Protein AF-0000000084729759 (afdb_homodimer)

Radius of gyration: 40.5 Å; Cα contacts (8 Å, |Δi|>4): 197; chains: 2; bounding box: 98×79×161 Å

Nearest PDB structures (foldseek):
  1sza-assembly3_C  TM=8.924E-01  e=1.330E-07  Saccharomyces cerevisiae
  2bf0-assembly1_X  TM=8.679E-01  e=7.761E-07  Saccharomyces cerevisiae
  2z6g-assembly1_A  TM=6.285E-01  e=4.919E+00  Danio rerio
  3woz-assembly1_A  TM=4.489E-01  e=3.972E+00  Mus musculus
  8re6-assembly1_A  TM=3.741E-01  e=8.396E+00  Homo sapiens

Organism: Pneumocystis jirovecii (NCBI:txid42068)

Solvent-accessible surface area (backbone atoms only — not comparable to full-atom values): 19614 Å² total; per-residue (Å²): 109,71,66,59,52,50,50,50,40,48,52,49,52,47,49,53,52,52,49,48,32,70,68,38,55,60,88,47,26,57,62,43,48,47,51,56,51,51,46,32,66,72,54,26,77,68,50,33,59,61,45,52,75,49,39,48,59,53,51,51,62,51,47,74,63,42,56,70,74,56,37,52,53,49,52,51,51,54,55,53,33,68,30,37,50,83,97,51,92,56,82,56,37,60,45,57,66,68,54,55,48,51,39,50,52,53,50,51,51,50,52,50,53,52,52,52,52,56,50,49,64,69,63,48,71,74,74,72,76,66,77,77,76,74,75,77,81,72,80,75,74,81,87,84,87,69,92,84,88,79,92,83,88,77,90,74,88,80,87,80,90,136,109,69,65,58,52,49,52,50,42,48,53,49,52,48,50,52,52,52,50,48,31,70,68,39,56,60,88,49,25,56,61,43,48,48,51,57,50,51,45,33,66,73,55,25,78,68,50,32,59,61,45,53,76,48,39,51,60,54,51,50,62,49,46,74,62,44,55,72,76,57,38,53,54,50,52,53,52,54,54,54,34,67,30,38,50,83,95,50,91,55,82,56,37,59,44,57,66,68,54,56,47,52,37,50,51,52,50,53,52,52,53,50,52,52,52,52,51,56,51,48,66,70,64,50,71,74,74,70,75,64,73,75,74,70,75,73,78,70,79,69,75,77,91,79,82,82,77,86,77,90,78,77,86,74,88,83,67,83,88,81,82,134

Sequence (324 aa):
MIAQETLYAAQYIVKAIEEHINRAPPPHKLHALYLLDSICKNVGSPYTIYFGHNLSKIFINTYTLMEPHLRMKMEELLQTWKQPVPGTNSLTPVFSQEITRKIDGLLNKIRQLRQHHDQRKLLAPKSIILPSLLPQNVTDHSSGVISFGNISNNASYMGNHHMIAQETLYAAQYIVKAIEEHINRAPPPHKLHALYLLDSICKNVGSPYTIYFGHNLSKIFINTYTLMEPHLRMKMEELLQTWKQPVPGTNSLTPVFSQEITRKIDGLLNKIRQLRQHHDQRKLLAPKSIILPSLLPQNVTDHSSGVISFGNISNNASYMGNHH

Secondary structure (DSSP, 8-state):
-HHHHHHHHHHHHHHHHHHHHHHS-HHHHHHHHHHHHHHHHHT-TTHHHHHHHHHHHHHHHHHTTS-HHHHHHHHHHHHHHTSBPTTSS--SBSS-HHHHHHHHHHHHHHHHHHHHHHHHHHHS--------------------------------------/-HHHHHHHHHHHHHHHHHHHHHHS-HHHHHHHHHHHHHHHHHT-TTHHHHHHHHHHHHHHHHHTTS-HHHHHHHHHHHHHHTSBPTTSS--SBSS-HHHHHHHHHHHHHHHHHHHHHHHHHHHS----------------------------------S---

Structure (mmCIF, N/CA/C/O backbone):
data_AF-0000000084729759-model_v1
#
loop_
_entity.id
_entity.type
_entity.pdbx_description
1 polymer 'CID domain-containing protein'
#
loop_
_atom_site.group_PDB
_atom_site.id
_atom_site.type_symbol
_atom_site.label_atom_id
_atom_site.label_alt_id
_atom_site.label_comp_id
_atom_site.label_asym_id
_atom_site.label_entity_id
_atom_site.label_seq_id
_atom_site.pdbx_PDB_ins_code
_atom_site.Cartn_x
_atom_site.Cartn_y
_atom_s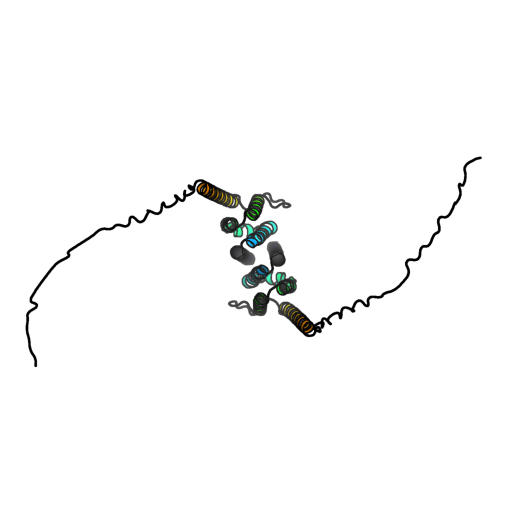ite.Cartn_z
_atom_site.occupancy
_atom_site.B_iso_or_equiv
_atom_site.auth_seq_id
_atom_site.auth_comp_id
_atom_site.auth_asym_id
_atom_site.auth_atom_id
_atom_site.pdbx_PDB_model_num
ATOM 1 N N . MET A 1 1 ? 28.031 -1.872 2.326 1 67.81 1 MET A N 1
ATOM 2 C CA . MET A 1 1 ? 27.25 -0.952 3.148 1 67.81 1 MET A CA 1
ATOM 3 C C . MET A 1 1 ? 25.969 -0.516 2.424 1 67.81 1 MET A C 1
ATOM 5 O O . MET A 1 1 ? 24.875 -0.766 2.9 1 67.81 1 MET A O 1
ATOM 9 N N . ILE A 1 2 ? 26.094 -0.055 1.144 1 73.38 2 ILE A N 1
ATOM 10 C CA . ILE A 1 2 ? 24.953 0.405 0.35 1 73.38 2 ILE A CA 1
ATOM 11 C C . ILE A 1 2 ? 24.047 -0.774 0.023 1 73.38 2 ILE A C 1
ATOM 13 O O . ILE A 1 2 ? 22.812 -0.681 0.169 1 73.38 2 ILE A O 1
ATOM 17 N N . ALA A 1 3 ? 24.703 -1.904 -0.251 1 77.81 3 ALA A N 1
ATOM 18 C CA . ALA A 1 3 ? 23.922 -3.084 -0.61 1 77.81 3 ALA A CA 1
ATOM 19 C C . ALA A 1 3 ? 23.094 -3.574 0.575 1 77.81 3 ALA A C 1
ATOM 21 O O . ALA A 1 3 ? 21.938 -3.959 0.413 1 77.81 3 ALA A O 1
ATOM 22 N N . GLN A 1 4 ? 23.688 -3.602 1.764 1 85.31 4 GLN A N 1
ATOM 23 C CA . GLN A 1 4 ? 22.984 -4.055 2.961 1 85.31 4 GLN A CA 1
ATOM 24 C C . GLN A 1 4 ? 21.812 -3.129 3.295 1 85.31 4 GLN A C 1
ATOM 26 O O . GLN A 1 4 ? 20.75 -3.59 3.705 1 85.31 4 GLN A O 1
ATOM 31 N N . GLU A 1 5 ? 21.969 -1.869 3.158 1 86.62 5 GLU A N 1
ATOM 32 C CA . GLU A 1 5 ? 20.906 -0.896 3.418 1 86.62 5 GLU A CA 1
ATOM 33 C C . GLU A 1 5 ? 19.75 -1.06 2.436 1 86.62 5 GLU A C 1
ATOM 35 O O . GLU A 1 5 ? 18.594 -0.895 2.805 1 86.62 5 GLU A O 1
ATOM 40 N N . THR A 1 6 ? 20.141 -1.375 1.29 1 89.25 6 THR A N 1
ATOM 41 C CA . THR A 1 6 ? 19.125 -1.577 0.255 1 89.25 6 THR A CA 1
ATOM 42 C C . THR A 1 6 ? 18.281 -2.816 0.553 1 89.25 6 THR A C 1
ATOM 44 O O . THR A 1 6 ? 17.062 -2.803 0.378 1 89.25 6 THR A O 1
ATOM 47 N N . LEU A 1 7 ? 18.969 -3.863 0.979 1 93.62 7 LEU A N 1
ATOM 48 C CA . LEU A 1 7 ? 18.25 -5.086 1.324 1 93.62 7 LEU A CA 1
ATOM 49 C C . LEU A 1 7 ? 17.344 -4.859 2.529 1 93.62 7 LEU A C 1
ATOM 51 O O . LEU A 1 7 ? 16.219 -5.383 2.58 1 93.62 7 LEU A O 1
ATOM 55 N N . TYR A 1 8 ? 17.844 -4.09 3.441 1 94.81 8 TYR A N 1
ATOM 56 C CA . TYR A 1 8 ? 17.016 -3.746 4.598 1 94.81 8 TYR A CA 1
ATOM 57 C C . TYR A 1 8 ? 15.766 -2.988 4.168 1 94.81 8 TYR A C 1
ATOM 59 O O . TYR A 1 8 ? 14.664 -3.303 4.617 1 94.81 8 TYR A O 1
ATOM 67 N N . ALA A 1 9 ? 15.961 -2.021 3.361 1 96.38 9 ALA A N 1
ATOM 68 C CA . ALA A 1 9 ? 14.836 -1.246 2.859 1 96.38 9 ALA A CA 1
ATOM 69 C C . ALA A 1 9 ? 13.82 -2.146 2.156 1 96.38 9 ALA A C 1
ATOM 71 O O . ALA A 1 9 ? 12.617 -2.035 2.393 1 96.38 9 ALA A O 1
ATOM 72 N N . ALA A 1 10 ? 14.359 -3.029 1.361 1 97.69 10 ALA A N 1
ATOM 73 C CA . ALA A 1 10 ? 13.484 -3.93 0.615 1 97.69 10 ALA A CA 1
ATOM 74 C C . ALA A 1 10 ? 12.695 -4.832 1.559 1 97.69 10 ALA A C 1
ATOM 76 O O . ALA A 1 10 ? 11.484 -5.012 1.388 1 97.69 10 ALA A O 1
ATOM 77 N N . GLN A 1 11 ? 13.359 -5.355 2.516 1 98.06 11 GLN A N 1
ATOM 78 C CA . GLN A 1 11 ? 12.703 -6.227 3.484 1 98.06 11 GLN A CA 1
ATOM 79 C C . GLN A 1 11 ? 11.625 -5.477 4.262 1 98.06 11 GLN A C 1
ATOM 81 O O . GLN A 1 11 ? 10.539 -6.008 4.492 1 98.06 11 GLN A O 1
ATOM 86 N N . TYR A 1 12 ? 11.891 -4.332 4.668 1 98.5 12 TYR A N 1
ATOM 87 C CA . TYR A 1 12 ? 10.906 -3.551 5.406 1 98.5 12 TYR A CA 1
ATOM 88 C C . TYR A 1 12 ? 9.695 -3.244 4.539 1 9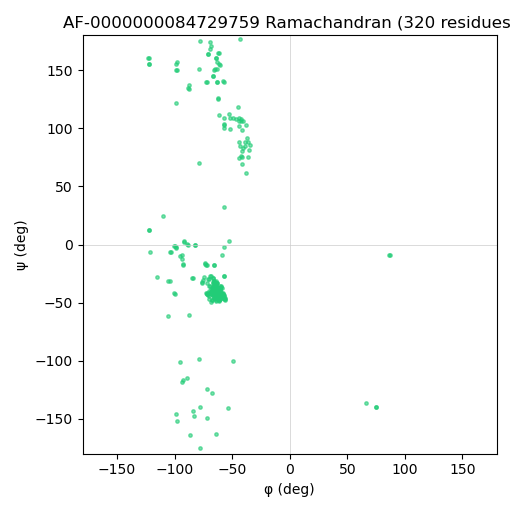8.5 12 TYR A C 1
ATOM 90 O O . TYR A 1 12 ? 8.555 -3.367 4.992 1 98.5 12 TYR A O 1
ATOM 98 N N . ILE A 1 13 ? 9.938 -2.785 3.357 1 98.62 13 ILE A N 1
ATOM 99 C CA . ILE A 1 13 ? 8.852 -2.406 2.455 1 98.62 13 ILE A CA 1
ATOM 100 C C . ILE A 1 13 ? 7.941 -3.607 2.209 1 98.62 13 ILE A C 1
ATOM 102 O O . ILE A 1 13 ? 6.715 -3.48 2.236 1 98.62 13 ILE A O 1
ATOM 106 N N . VAL A 1 14 ? 8.547 -4.738 2.035 1 98.81 14 VAL A N 1
ATOM 107 C CA . VAL A 1 14 ? 7.789 -5.969 1.836 1 98.81 14 VAL A CA 1
ATOM 108 C C . VAL A 1 14 ? 6.91 -6.234 3.055 1 98.81 14 VAL A C 1
ATOM 110 O O . VAL A 1 14 ? 5.707 -6.473 2.92 1 98.81 14 VAL A O 1
ATOM 113 N N . LYS A 1 15 ? 7.5 -6.109 4.148 1 98.75 15 LYS A N 1
ATOM 114 C CA . LYS A 1 15 ? 6.758 -6.355 5.383 1 98.75 15 LYS A CA 1
ATOM 115 C C . LYS A 1 15 ? 5.629 -5.344 5.551 1 98.75 15 LYS A C 1
ATOM 117 O O . LYS A 1 15 ? 4.52 -5.707 5.961 1 98.75 15 LYS A O 1
ATOM 122 N N . ALA A 1 16 ? 5.879 -4.121 5.293 1 98.69 16 ALA A N 1
ATOM 123 C CA . ALA A 1 16 ? 4.879 -3.066 5.418 1 98.69 16 ALA A CA 1
ATOM 124 C C . ALA A 1 16 ? 3.703 -3.312 4.477 1 98.69 16 ALA A C 1
ATOM 126 O O . ALA A 1 16 ? 2.543 -3.145 4.863 1 98.69 16 ALA A O 1
ATOM 127 N N . ILE A 1 17 ? 3.957 -3.717 3.275 1 98.75 17 ILE A N 1
ATOM 128 C CA . ILE A 1 17 ? 2.912 -3.975 2.291 1 98.75 17 ILE A CA 1
ATOM 129 C C . ILE A 1 17 ? 2.121 -5.219 2.691 1 98.75 17 ILE A C 1
ATOM 131 O O . ILE A 1 17 ? 0.895 -5.246 2.576 1 98.75 17 ILE A O 1
ATOM 135 N N . GLU A 1 18 ? 2.854 -6.242 3.162 1 98.69 18 GLU A N 1
ATOM 136 C CA . GLU A 1 18 ? 2.168 -7.449 3.623 1 98.69 18 GLU A CA 1
ATOM 137 C C . GLU A 1 18 ? 1.227 -7.137 4.785 1 98.69 18 GLU A C 1
ATOM 139 O O . GLU A 1 18 ? 0.091 -7.617 4.816 1 98.69 18 GLU A O 1
ATOM 144 N N . GLU A 1 19 ? 1.685 -6.352 5.684 1 98.06 19 GLU A N 1
ATOM 145 C CA . GLU A 1 19 ? 0.839 -5.945 6.805 1 98.06 19 GLU A CA 1
ATOM 146 C C . GLU A 1 19 ? -0.36 -5.133 6.32 1 98.06 19 GLU A C 1
ATOM 148 O O . GLU A 1 19 ? -1.477 -5.316 6.812 1 98.06 19 GLU A O 1
ATOM 153 N N . HIS A 1 20 ? -0.115 -4.297 5.402 1 97.94 20 HIS A N 1
ATOM 154 C CA . HIS A 1 20 ? -1.169 -3.486 4.801 1 97.94 20 HIS A CA 1
ATOM 155 C C . HIS A 1 20 ? -2.246 -4.363 4.172 1 97.94 20 HIS A C 1
ATOM 157 O O . HIS A 1 20 ? -3.441 -4.117 4.359 1 97.94 20 HIS A O 1
ATOM 163 N N . ILE A 1 21 ? -1.849 -5.371 3.459 1 98 21 ILE A N 1
ATOM 164 C CA . ILE A 1 21 ? -2.791 -6.297 2.838 1 98 21 ILE A CA 1
ATOM 165 C C . ILE A 1 21 ? -3.605 -7.004 3.918 1 98 21 ILE A C 1
ATOM 167 O O . ILE A 1 21 ? -4.832 -7.098 3.818 1 98 21 ILE A O 1
ATOM 171 N N . ASN A 1 22 ? -2.936 -7.418 4.945 1 96.75 22 ASN A N 1
ATOM 172 C CA . ASN A 1 22 ? -3.58 -8.18 6.012 1 96.75 22 ASN A CA 1
ATOM 173 C C . ASN A 1 22 ? -4.598 -7.328 6.77 1 96.75 22 ASN A C 1
ATOM 175 O O . ASN A 1 22 ? -5.633 -7.836 7.207 1 96.75 22 ASN A O 1
ATOM 179 N N . ARG A 1 23 ? -4.371 -6.062 6.805 1 94.94 23 ARG A N 1
ATOM 180 C CA . ARG A 1 23 ? -5.223 -5.188 7.609 1 94.94 23 ARG A CA 1
ATOM 181 C C . ARG A 1 23 ? -6.363 -4.617 6.77 1 94.94 23 ARG A C 1
ATOM 183 O O . ARG A 1 23 ? -7.34 -4.098 7.316 1 94.94 23 ARG A O 1
ATOM 190 N N . ALA A 1 24 ? -6.234 -4.68 5.5 1 94.56 24 ALA A N 1
ATOM 191 C CA . ALA A 1 24 ? -7.254 -4.121 4.617 1 94.56 24 ALA A CA 1
ATOM 192 C C . ALA A 1 24 ? -8.562 -4.906 4.723 1 94.56 24 ALA A C 1
ATOM 194 O O . ALA A 1 24 ? -8.547 -6.129 4.887 1 94.56 24 ALA A O 1
ATOM 195 N N . PRO A 1 25 ? -9.656 -4.215 4.609 1 91.75 25 PRO A N 1
ATOM 196 C CA . PRO A 1 25 ? -10.914 -4.953 4.504 1 91.75 25 PRO A CA 1
ATOM 197 C C . PRO A 1 25 ? -11 -5.812 3.246 1 91.75 25 PRO A C 1
ATOM 199 O O . PRO A 1 25 ? -10.344 -5.508 2.244 1 91.75 25 PRO A O 1
ATOM 202 N N . PRO A 1 26 ? -11.836 -6.77 3.213 1 89.88 26 PRO A N 1
ATOM 203 C CA . PRO A 1 26 ? -11.844 -7.828 2.201 1 89.88 26 PRO A CA 1
ATOM 204 C C . PRO A 1 26 ? -11.969 -7.281 0.779 1 89.88 26 PRO A C 1
ATOM 206 O O . PRO A 1 26 ? -11.156 -7.621 -0.089 1 89.88 26 PRO A O 1
ATOM 209 N N . PRO A 1 27 ? -12.891 -6.371 0.555 1 87.62 27 PRO A N 1
ATOM 210 C CA . PRO A 1 27 ? -12.992 -5.914 -0.833 1 87.62 27 PRO A CA 1
ATOM 211 C C . PRO A 1 27 ? -11.75 -5.152 -1.298 1 87.62 27 PRO A C 1
ATOM 213 O O . PRO A 1 27 ? -11.492 -5.07 -2.5 1 87.62 27 PRO A O 1
ATOM 216 N N . HIS A 1 28 ? -10.984 -4.715 -0.321 1 92.38 28 HIS A N 1
ATOM 217 C CA . HIS A 1 28 ? -9.859 -3.861 -0.679 1 92.38 28 HIS A CA 1
ATOM 218 C C . HIS A 1 28 ? -8.547 -4.637 -0.627 1 92.38 28 HIS A C 1
ATOM 220 O O . HIS A 1 28 ? -7.504 -4.129 -1.05 1 92.38 28 HIS A O 1
ATOM 226 N N . LYS A 1 29 ? -8.641 -5.859 -0.151 1 95.94 29 LYS A N 1
ATOM 227 C CA . LYS A 1 29 ? -7.449 -6.707 -0.129 1 95.94 29 LYS A CA 1
ATOM 228 C C . LYS A 1 29 ? -6.945 -6.984 -1.542 1 95.94 29 LYS A C 1
ATOM 230 O O . LYS A 1 29 ? -5.738 -7.09 -1.768 1 95.94 29 LYS A O 1
ATOM 235 N N . LEU A 1 30 ? -7.875 -7.055 -2.428 1 96.38 30 LEU A N 1
ATOM 236 C CA . LEU A 1 30 ? -7.473 -7.312 -3.807 1 96.38 30 LEU A CA 1
ATOM 237 C C . LEU A 1 30 ? -6.637 -6.16 -4.355 1 96.38 30 LEU A C 1
ATOM 239 O O . LEU A 1 30 ? -5.609 -6.383 -4.992 1 96.38 30 LEU A O 1
ATOM 243 N N . HIS A 1 31 ? -7.051 -4.961 -4.125 1 94.94 31 HIS A N 1
ATOM 244 C CA . HIS A 1 31 ? -6.309 -3.789 -4.578 1 94.94 31 HIS A CA 1
ATOM 245 C C . HIS A 1 31 ? -4.918 -3.742 -3.957 1 94.94 31 HIS A C 1
ATOM 247 O O . HIS A 1 31 ? -3.949 -3.365 -4.621 1 94.94 31 HIS A O 1
ATOM 253 N N . ALA A 1 32 ? -4.836 -4.145 -2.715 1 97.75 32 ALA A N 1
ATOM 254 C CA . ALA A 1 32 ? -3.541 -4.203 -2.043 1 97.75 32 ALA A CA 1
ATOM 255 C C . ALA A 1 32 ? -2.672 -5.316 -2.623 1 97.75 32 ALA A C 1
ATOM 257 O O . ALA A 1 32 ? -1.453 -5.164 -2.738 1 97.75 32 ALA A O 1
ATOM 258 N N . LEU A 1 33 ? -3.305 -6.43 -3.014 1 98.19 33 LEU A N 1
ATOM 259 C CA . LEU A 1 33 ? -2.596 -7.516 -3.678 1 98.19 33 LEU A CA 1
ATOM 260 C C . LEU A 1 33 ? -2.047 -7.062 -5.027 1 98.19 33 LEU A C 1
ATOM 262 O O . LEU A 1 33 ? -0.969 -7.496 -5.441 1 98.19 33 LEU A O 1
ATOM 266 N N . TYR A 1 34 ? -2.809 -6.223 -5.668 1 98 34 TYR A N 1
ATOM 267 C CA . TYR A 1 34 ? -2.35 -5.688 -6.941 1 98 34 TYR A CA 1
ATOM 268 C C . TYR A 1 34 ? -1.113 -4.816 -6.754 1 98 34 TYR A C 1
ATOM 270 O O . TYR A 1 34 ? -0.25 -4.754 -7.633 1 98 34 TYR A O 1
ATOM 278 N N . LEU A 1 35 ? -0.995 -4.148 -5.633 1 98.56 35 LEU A N 1
ATOM 279 C CA . LEU A 1 35 ? 0.209 -3.389 -5.309 1 98.56 35 LEU A CA 1
ATOM 280 C C . LEU A 1 35 ? 1.424 -4.309 -5.223 1 98.56 35 LEU A C 1
ATOM 282 O O . LEU A 1 35 ? 2.465 -4.027 -5.82 1 98.56 35 LEU A O 1
ATOM 286 N N . LEU A 1 36 ? 1.284 -5.395 -4.52 1 98.81 36 LEU A N 1
ATOM 287 C CA . LEU A 1 36 ? 2.318 -6.422 -4.457 1 98.81 36 LEU A CA 1
ATOM 288 C C . LEU A 1 36 ? 2.672 -6.922 -5.852 1 98.81 36 LEU A C 1
ATOM 290 O O . LEU A 1 36 ? 3.85 -7.004 -6.211 1 98.81 36 LEU A O 1
ATOM 294 N N . ASP A 1 37 ? 1.676 -7.223 -6.652 1 98.75 37 ASP A N 1
ATOM 295 C CA . ASP A 1 37 ? 1.827 -7.703 -8.023 1 98.75 37 ASP A CA 1
ATOM 296 C C . ASP A 1 37 ? 2.633 -6.715 -8.867 1 98.75 37 ASP A C 1
ATOM 298 O O . ASP A 1 37 ? 3.582 -7.105 -9.547 1 98.75 37 ASP A O 1
ATOM 302 N N . SER A 1 38 ? 2.293 -5.465 -8.742 1 98.31 38 SER A N 1
ATOM 303 C CA . SER A 1 38 ? 2.934 -4.426 -9.539 1 98.31 38 SER A CA 1
ATOM 304 C C . SER A 1 38 ? 4.418 -4.312 -9.211 1 98.31 38 SER A C 1
ATOM 306 O O . SER A 1 38 ? 5.254 -4.234 -10.117 1 98.31 38 SER A O 1
ATOM 308 N N . ILE A 1 39 ? 4.742 -4.363 -8 1 98.56 39 ILE A N 1
ATOM 309 C CA . ILE A 1 39 ? 6.129 -4.227 -7.566 1 98.56 39 ILE A CA 1
ATOM 310 C C . ILE A 1 39 ? 6.941 -5.43 -8.039 1 98.56 39 ILE A C 1
ATOM 312 O O . ILE A 1 39 ? 8.047 -5.273 -8.562 1 98.56 39 ILE A O 1
ATOM 316 N N . CYS A 1 40 ? 6.422 -6.59 -7.941 1 98.5 40 CYS A N 1
ATOM 317 C CA . CYS A 1 40 ? 7.129 -7.801 -8.336 1 98.5 40 CYS A CA 1
ATOM 318 C C . CYS A 1 40 ? 7.359 -7.836 -9.844 1 98.5 40 CYS A C 1
ATOM 320 O O . CYS A 1 40 ? 8.414 -8.289 -10.297 1 98.5 40 CYS A O 1
ATOM 322 N N . LYS A 1 41 ? 6.5 -7.293 -10.594 1 97.81 41 LYS A N 1
ATOM 323 C CA . LYS A 1 41 ? 6.594 -7.359 -12.047 1 97.81 41 LYS A CA 1
ATOM 324 C C . LYS A 1 41 ? 7.496 -6.254 -12.594 1 97.81 41 LYS A C 1
ATOM 326 O O . LYS A 1 41 ? 8.164 -6.434 -13.617 1 97.81 41 LYS A O 1
ATOM 331 N N . ASN A 1 42 ? 7.543 -5.172 -11.867 1 96.56 42 ASN A N 1
ATOM 332 C CA . ASN A 1 42 ? 8.227 -4.02 -12.438 1 96.56 42 ASN A CA 1
ATOM 333 C C . ASN A 1 42 ? 9.594 -3.805 -11.789 1 96.56 42 ASN A C 1
ATOM 335 O O . ASN A 1 42 ? 10.523 -3.314 -12.438 1 96.56 42 ASN A O 1
ATOM 339 N N . VAL A 1 43 ? 9.711 -4.164 -10.531 1 95.94 43 VAL A N 1
ATOM 340 C CA . VAL A 1 43 ? 10.992 -4.051 -9.844 1 95.94 43 VAL A CA 1
ATOM 341 C C . VAL A 1 43 ? 11.672 -5.418 -9.781 1 95.94 43 VAL A C 1
ATOM 343 O O . VAL A 1 43 ? 12.859 -5.539 -10.086 1 95.94 43 VAL A O 1
ATOM 346 N N . GLY A 1 44 ? 10.938 -6.438 -9.508 1 95.19 44 GLY A N 1
ATOM 347 C CA . GLY A 1 44 ? 11.469 -7.793 -9.469 1 95.19 44 GLY A CA 1
ATOM 348 C C . GLY A 1 44 ? 12.297 -8.07 -8.234 1 95.19 44 GLY A C 1
ATOM 349 O O . GLY A 1 44 ? 11.953 -7.637 -7.133 1 95.19 44 GLY A O 1
ATOM 350 N N . SER A 1 45 ? 13.422 -8.812 -8.445 1 94.19 45 SER A N 1
ATOM 351 C CA . SER A 1 45 ? 14.305 -9.117 -7.328 1 94.19 45 SER A CA 1
ATOM 352 C C . SER A 1 45 ? 14.906 -7.848 -6.734 1 94.19 45 SER A C 1
ATOM 354 O O . SER A 1 45 ? 15.266 -6.926 -7.469 1 94.19 45 SER A O 1
ATOM 356 N N . PRO A 1 46 ? 15.023 -7.762 -5.328 1 96.25 46 PRO A N 1
ATOM 357 C CA . PRO A 1 46 ? 14.812 -8.844 -4.359 1 96.25 46 PRO A CA 1
ATOM 358 C C . PRO A 1 46 ? 13.383 -8.898 -3.844 1 96.25 46 PRO A C 1
ATOM 360 O O . PRO A 1 46 ? 13.062 -9.734 -2.992 1 96.25 46 PRO A O 1
ATOM 363 N N . TYR A 1 47 ? 12.469 -8.086 -4.297 1 98.06 47 TYR A N 1
ATOM 364 C CA . TYR A 1 47 ? 11.102 -8.008 -3.791 1 98.06 47 TYR A CA 1
ATOM 365 C C . TYR A 1 47 ? 10.352 -9.312 -4.051 1 98.06 47 TYR A C 1
ATOM 367 O O . TYR A 1 47 ? 9.617 -9.797 -3.186 1 98.06 47 TYR A O 1
ATOM 375 N N . THR A 1 48 ? 10.562 -9.898 -5.211 1 98.06 48 THR A N 1
ATOM 376 C CA . THR A 1 48 ? 9.891 -11.156 -5.531 1 98.06 48 THR A CA 1
ATOM 377 C C . THR A 1 48 ? 10.32 -12.25 -4.559 1 98.06 48 THR A C 1
ATOM 379 O O . THR A 1 48 ? 9.5 -13.078 -4.152 1 98.06 48 THR A O 1
ATOM 382 N N . ILE A 1 49 ? 11.562 -12.203 -4.207 1 97.75 49 ILE A N 1
ATOM 383 C CA . ILE A 1 49 ? 12.094 -13.203 -3.283 1 97.75 49 ILE A CA 1
ATOM 384 C C . ILE A 1 49 ? 11.469 -13.008 -1.903 1 97.75 49 ILE A C 1
ATOM 386 O O . ILE A 1 49 ? 10.945 -13.961 -1.313 1 97.75 49 ILE A O 1
ATOM 390 N N . TYR A 1 50 ? 11.438 -11.812 -1.427 1 98.5 50 TYR A N 1
ATOM 391 C CA . TYR A 1 50 ? 10.945 -11.547 -0.08 1 98.5 50 TYR A CA 1
ATOM 392 C C . TYR A 1 50 ? 9.438 -11.75 -0.003 1 98.5 50 TYR A C 1
ATOM 394 O O . TYR A 1 50 ? 8.93 -12.336 0.957 1 98.5 50 TYR A O 1
ATOM 402 N N . PHE A 1 51 ? 8.664 -11.258 -0.971 1 98.75 51 PHE A N 1
ATOM 403 C CA . PHE A 1 51 ? 7.23 -11.523 -1.008 1 98.75 51 PHE A CA 1
ATOM 404 C C . PHE A 1 51 ? 6.957 -13.016 -1.107 1 98.75 51 PHE A C 1
ATOM 406 O O . PHE A 1 51 ? 5.953 -13.508 -0.582 1 98.75 51 PHE A O 1
ATOM 413 N N . GLY A 1 52 ? 7.824 -13.711 -1.837 1 98.75 52 GLY A N 1
ATOM 414 C CA . GLY A 1 52 ? 7.652 -15.141 -2.039 1 98.75 52 GLY A CA 1
ATOM 415 C C . GLY A 1 52 ? 7.586 -15.922 -0.741 1 98.75 52 GLY A C 1
ATOM 416 O O . GLY A 1 52 ? 6.922 -16.953 -0.667 1 98.75 52 GLY A O 1
ATOM 417 N N . HIS A 1 53 ? 8.203 -15.406 0.262 1 98.25 53 HIS A N 1
ATOM 418 C CA . HIS A 1 53 ? 8.289 -16.094 1.542 1 98.25 53 HIS A CA 1
ATOM 419 C C . HIS A 1 53 ? 6.91 -16.25 2.176 1 98.25 53 HIS A C 1
ATOM 421 O O . HIS A 1 53 ? 6.633 -17.266 2.828 1 98.25 53 HIS A O 1
ATOM 427 N N . ASN A 1 54 ? 6.109 -15.25 1.929 1 98.62 54 ASN A N 1
ATOM 428 C CA . ASN A 1 54 ? 4.809 -15.281 2.586 1 98.62 54 ASN A CA 1
ATOM 429 C C . ASN A 1 54 ? 3.668 -15.227 1.573 1 98.62 54 ASN A C 1
ATOM 431 O O . ASN A 1 54 ? 2.506 -15.055 1.948 1 98.62 54 ASN A O 1
ATOM 435 N N . LEU A 1 55 ? 3.963 -15.406 0.347 1 98.81 55 LEU A N 1
ATOM 436 C CA . LEU A 1 55 ? 2.982 -15.188 -0.711 1 98.81 55 LEU A CA 1
ATOM 437 C C . LEU A 1 55 ? 1.825 -16.172 -0.588 1 98.81 55 LEU A C 1
ATOM 439 O O . LEU A 1 55 ? 0.66 -15.789 -0.717 1 98.81 55 LEU A O 1
ATOM 443 N N . SER A 1 56 ? 2.199 -17.422 -0.357 1 98.75 56 SER A N 1
ATOM 444 C CA . SER A 1 56 ? 1.167 -18.438 -0.275 1 98.75 56 SER A CA 1
ATOM 445 C C . SER A 1 56 ? 0.177 -18.141 0.846 1 98.75 56 SER A C 1
ATOM 447 O O . SER A 1 56 ? -1.037 -18.203 0.644 1 98.75 56 SER A O 1
ATOM 449 N N . LYS A 1 57 ? 0.689 -17.75 1.973 1 98.44 57 LYS A N 1
ATOM 450 C CA . LYS A 1 57 ? -0.153 -17.438 3.125 1 98.44 57 LYS A CA 1
ATOM 451 C C . LYS A 1 57 ? -1.023 -16.219 2.857 1 98.44 57 LYS A C 1
ATOM 453 O O . LYS A 1 57 ? -2.23 -16.234 3.107 1 98.44 57 LYS A O 1
ATOM 458 N N . ILE A 1 58 ? -0.469 -15.18 2.316 1 98.69 58 ILE A N 1
ATOM 459 C CA . ILE A 1 58 ? -1.175 -13.938 2.031 1 98.69 58 ILE A CA 1
ATOM 460 C C . ILE A 1 58 ? -2.283 -14.195 1.013 1 98.69 58 ILE A C 1
ATOM 462 O O . ILE A 1 58 ? -3.41 -13.719 1.179 1 98.69 58 ILE A O 1
ATOM 466 N N . PHE A 1 59 ? -1.963 -14.961 -0.014 1 98.75 59 PHE A N 1
ATOM 467 C CA . PHE A 1 59 ? -2.906 -15.266 -1.082 1 98.75 59 PHE A CA 1
ATOM 468 C C . PHE A 1 59 ? -4.09 -16.062 -0.547 1 98.75 59 PHE A C 1
ATOM 470 O O . PHE A 1 59 ? -5.246 -15.688 -0.759 1 98.75 59 PHE A O 1
ATOM 477 N N . ILE A 1 60 ? -3.787 -17.094 0.271 1 98.56 60 ILE A N 1
ATOM 478 C CA . ILE A 1 60 ? -4.82 -18.016 0.733 1 98.56 60 ILE A CA 1
ATOM 479 C C . ILE A 1 60 ? -5.707 -17.328 1.766 1 98.56 60 ILE A C 1
ATOM 481 O O . ILE A 1 60 ? -6.934 -17.438 1.718 1 98.56 60 ILE A O 1
ATOM 485 N N . ASN A 1 61 ? -5.078 -16.578 2.656 1 97.5 61 ASN A N 1
ATOM 486 C CA . ASN A 1 61 ? -5.848 -15.844 3.656 1 97.5 61 ASN A CA 1
ATOM 487 C C . ASN A 1 61 ? -6.781 -14.828 3.008 1 97.5 61 ASN A C 1
ATOM 489 O O . ASN A 1 61 ? -7.906 -14.625 3.465 1 97.5 61 ASN A O 1
ATOM 493 N N . THR A 1 62 ? -6.316 -14.211 1.977 1 98.06 62 THR A N 1
ATOM 494 C CA . THR A 1 62 ? -7.121 -13.227 1.257 1 98.06 62 THR A CA 1
ATOM 495 C C . THR A 1 62 ? -8.227 -13.914 0.462 1 98.06 62 THR A C 1
ATOM 497 O O . THR A 1 62 ? -9.391 -13.508 0.524 1 98.06 62 THR A O 1
ATOM 500 N N . TYR A 1 63 ? -7.91 -15.016 -0.172 1 97.5 63 TYR A N 1
ATOM 501 C CA . TYR A 1 63 ? -8.805 -15.758 -1.051 1 97.5 63 TYR A CA 1
ATOM 502 C C . TYR A 1 63 ? -10.023 -16.266 -0.289 1 97.5 63 TYR A C 1
ATOM 504 O O . TYR A 1 63 ? -11.148 -16.188 -0.79 1 97.5 63 TYR A O 1
ATOM 512 N N . THR A 1 64 ? -9.758 -16.672 0.887 1 95.88 64 THR A N 1
ATOM 513 C CA . THR A 1 64 ? -10.812 -17.312 1.676 1 95.88 64 THR A CA 1
ATOM 514 C C . THR A 1 64 ? -11.836 -16.281 2.139 1 95.88 64 THR A C 1
ATOM 516 O O . THR A 1 64 ? -12.961 -16.625 2.482 1 95.88 64 THR A O 1
ATOM 519 N N . LEU A 1 65 ? -11.469 -15.047 2.105 1 95.88 65 LEU A N 1
ATOM 520 C CA . LEU A 1 65 ? -12.344 -13.992 2.604 1 95.88 65 LEU A CA 1
ATOM 521 C C . LEU A 1 65 ? -13.094 -13.32 1.456 1 95.88 65 LEU A C 1
ATOM 523 O O . LEU A 1 65 ? -13.961 -12.477 1.686 1 95.88 65 LEU A O 1
ATOM 527 N N . MET A 1 66 ? -12.805 -13.742 0.239 1 95.5 66 MET A N 1
ATOM 528 C CA . MET A 1 66 ? -13.289 -13.016 -0.93 1 95.5 66 MET A CA 1
ATOM 529 C C . MET A 1 66 ? -14.547 -13.664 -1.495 1 95.5 66 MET A C 1
ATOM 531 O O . MET A 1 66 ? -14.766 -14.859 -1.322 1 95.5 66 MET A O 1
ATOM 535 N N . GLU A 1 67 ? -15.375 -12.828 -2.086 1 94.56 67 GLU A N 1
ATOM 536 C CA . GLU A 1 67 ? -16.516 -13.32 -2.854 1 94.56 67 GLU A CA 1
ATOM 537 C C . GLU A 1 67 ? -16.062 -13.969 -4.156 1 94.56 67 GLU A C 1
ATOM 539 O O . GLU A 1 67 ? -14.969 -13.695 -4.648 1 94.56 67 GLU A O 1
ATOM 544 N N . PRO A 1 68 ? -16.922 -14.727 -4.777 1 94.62 68 PRO A N 1
ATOM 545 C CA . PRO A 1 68 ? -16.531 -15.539 -5.938 1 94.62 68 PRO A CA 1
ATOM 546 C C . PRO A 1 68 ? -15.961 -14.695 -7.078 1 94.62 68 PRO A C 1
ATOM 548 O O . PRO A 1 68 ? -14.984 -15.094 -7.707 1 94.62 68 PRO A O 1
ATOM 551 N N . HIS A 1 69 ? -16.547 -13.609 -7.344 1 95.81 69 HIS A N 1
ATOM 552 C CA . HIS A 1 69 ? -16.078 -12.812 -8.469 1 95.81 69 HIS A CA 1
ATOM 553 C C . HIS A 1 69 ? -14.68 -12.273 -8.203 1 95.81 69 HIS A C 1
ATOM 555 O O . HIS A 1 69 ? -13.867 -12.164 -9.125 1 95.81 69 HIS A O 1
ATOM 561 N N . LEU A 1 70 ? -14.32 -11.961 -6.977 1 97 70 LEU A N 1
ATOM 562 C CA . LEU A 1 70 ? -12.992 -11.492 -6.613 1 97 70 LEU A CA 1
ATOM 563 C C . LEU A 1 70 ? -11.992 -12.648 -6.594 1 97 70 LEU A C 1
ATOM 565 O O . LEU A 1 70 ? -10.828 -12.469 -6.941 1 97 70 LEU A O 1
ATOM 569 N N . ARG A 1 71 ? -12.508 -13.797 -6.223 1 96.75 71 ARG A N 1
ATOM 570 C CA . ARG A 1 71 ? -11.672 -14.992 -6.254 1 96.75 71 ARG A CA 1
ATOM 571 C C . ARG A 1 71 ? -11.219 -15.305 -7.676 1 96.75 71 ARG A C 1
ATOM 573 O O . ARG A 1 71 ? -10.07 -15.703 -7.891 1 96.75 71 ARG A O 1
ATOM 580 N N . MET A 1 72 ? -12.047 -15.125 -8.656 1 97.75 72 MET A N 1
ATOM 581 C CA . MET A 1 72 ? -11.688 -15.336 -10.062 1 97.75 72 MET A CA 1
ATOM 582 C C . MET A 1 72 ? -10.547 -14.422 -10.477 1 97.75 72 MET A C 1
ATOM 584 O O . MET A 1 72 ? -9.617 -14.852 -11.164 1 97.75 72 MET A O 1
ATOM 588 N N . LYS A 1 73 ? -10.648 -13.18 -10.047 1 98 73 LYS A N 1
ATOM 589 C CA . LYS A 1 73 ? -9.594 -12.211 -10.352 1 98 73 LYS A CA 1
ATOM 590 C C . LYS A 1 73 ? -8.273 -12.617 -9.703 1 98 73 LYS A C 1
ATOM 592 O O . LYS A 1 73 ? -7.211 -12.453 -10.305 1 98 73 LYS A O 1
ATOM 597 N N . MET A 1 74 ? -8.391 -13.148 -8.531 1 98.5 74 MET A N 1
ATOM 598 C CA . MET A 1 74 ? -7.191 -13.609 -7.836 1 98.5 74 MET A CA 1
ATOM 599 C C . MET A 1 74 ? -6.566 -14.805 -8.555 1 98.5 74 MET A C 1
ATOM 601 O O . MET A 1 74 ? -5.344 -14.891 -8.672 1 98.5 74 MET A O 1
ATOM 605 N N . GLU A 1 75 ? -7.391 -15.656 -9 1 98.44 75 GLU A N 1
ATOM 606 C CA . GLU A 1 75 ? -6.883 -16.812 -9.727 1 98.44 75 GLU A CA 1
ATOM 607 C C . GLU A 1 75 ? -6.242 -16.406 -11.047 1 98.44 75 GLU A C 1
ATOM 609 O O . GLU A 1 75 ? -5.238 -16.984 -11.469 1 98.44 75 GLU A O 1
ATOM 614 N N . GLU A 1 76 ? -6.793 -15.453 -11.656 1 98.38 76 GLU A N 1
ATOM 615 C CA . GLU A 1 76 ? -6.176 -14.898 -12.852 1 98.38 76 GLU A CA 1
ATOM 616 C C . GLU A 1 76 ? -4.812 -14.297 -12.547 1 98.38 76 GLU A C 1
ATOM 618 O O . GLU A 1 76 ? -3.857 -14.477 -13.305 1 98.38 76 GLU A O 1
ATOM 623 N N . LEU A 1 77 ? -4.762 -13.625 -11.477 1 98.62 77 LEU A N 1
ATO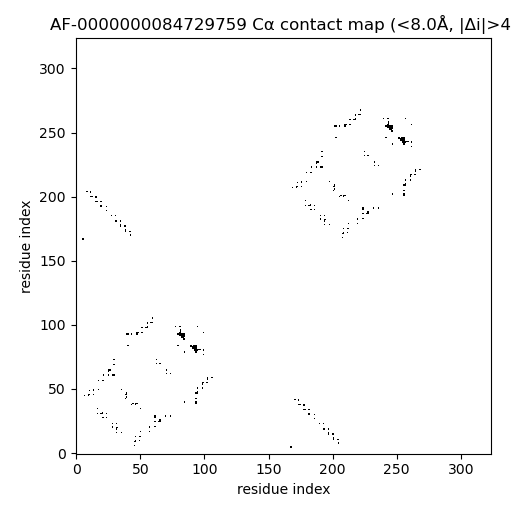M 624 C CA . LEU A 1 77 ? -3.504 -13.039 -11.016 1 98.62 77 LEU A CA 1
ATOM 625 C C . LEU A 1 77 ? -2.457 -14.117 -10.781 1 98.62 77 LEU A C 1
ATOM 627 O O . LEU A 1 77 ? -1.311 -13.984 -11.219 1 98.62 77 LEU A O 1
ATOM 631 N N . LEU A 1 78 ? -2.867 -15.18 -10.148 1 98.81 78 LEU A N 1
ATOM 632 C CA . LEU A 1 78 ? -1.974 -16.312 -9.891 1 98.81 78 LEU A CA 1
ATOM 633 C C . LEU A 1 78 ? -1.438 -16.875 -11.203 1 98.81 78 LEU A C 1
ATOM 635 O O . LEU A 1 78 ? -0.259 -17.234 -11.289 1 98.81 78 LEU A O 1
ATOM 639 N N . GLN A 1 79 ? -2.238 -16.906 -12.234 1 98.56 79 GLN A N 1
ATOM 640 C CA . GLN A 1 79 ? -1.807 -17.422 -13.523 1 98.56 79 GLN A CA 1
ATOM 641 C C . GLN A 1 79 ? -0.694 -16.562 -14.117 1 98.56 79 GLN A C 1
ATOM 643 O O . GLN A 1 79 ? 0.25 -17.094 -14.719 1 98.56 79 GLN A O 1
ATOM 648 N N . THR A 1 80 ? -0.811 -15.297 -13.922 1 98.31 80 THR A N 1
ATOM 649 C CA . THR A 1 80 ? 0.211 -14.414 -14.477 1 98.31 80 THR A CA 1
ATOM 650 C C . THR A 1 80 ? 1.539 -14.602 -13.75 1 98.31 80 THR A C 1
ATOM 652 O O . THR A 1 80 ? 2.604 -14.344 -14.312 1 98.31 80 THR A O 1
ATOM 655 N N . TRP A 1 81 ? 1.525 -15.039 -12.469 1 98.75 81 TRP A N 1
ATOM 656 C CA . TRP A 1 81 ? 2.736 -15.203 -11.672 1 98.75 81 TRP A CA 1
ATOM 657 C C . TRP A 1 81 ? 3.525 -16.438 -12.125 1 98.75 81 TRP A C 1
ATOM 659 O O . TRP A 1 81 ? 4.699 -16.578 -11.789 1 98.75 81 TRP A O 1
ATOM 669 N N . LYS A 1 82 ? 2.855 -17.297 -12.875 1 98.38 82 LYS A N 1
ATOM 670 C CA . LYS A 1 82 ? 3.457 -18.531 -13.367 1 98.38 82 LYS A CA 1
ATOM 671 C C . LYS A 1 82 ? 4.133 -18.312 -14.719 1 98.38 82 LYS A C 1
ATOM 673 O O . LYS A 1 82 ? 4.68 -19.25 -15.305 1 98.38 82 LYS A O 1
ATOM 678 N N . GLN A 1 83 ? 4.059 -17.078 -15.195 1 97.56 83 GLN A N 1
ATOM 679 C CA . GLN A 1 83 ? 4.59 -16.719 -16.5 1 97.56 83 GLN A CA 1
ATOM 680 C C . GLN A 1 83 ? 5.621 -15.594 -16.391 1 97.56 83 GLN A C 1
ATOM 682 O O . GLN A 1 83 ? 5.648 -14.867 -15.398 1 97.56 83 GLN A O 1
ATOM 687 N N . PRO A 1 84 ? 6.453 -15.477 -17.469 1 96.56 84 PRO A N 1
ATOM 688 C CA . PRO A 1 84 ? 7.32 -14.305 -17.5 1 96.56 84 PRO A CA 1
ATOM 689 C C . PRO A 1 84 ? 6.543 -12.992 -17.609 1 96.56 84 PRO A C 1
ATOM 691 O O . PRO A 1 84 ? 5.41 -12.984 -18.109 1 96.56 84 PRO A O 1
ATOM 694 N N . VAL A 1 85 ? 7.16 -11.953 -17.062 1 95.5 85 VAL A N 1
ATOM 695 C CA . VAL A 1 85 ? 6.523 -10.648 -17.188 1 95.5 85 VAL A CA 1
ATOM 696 C C . VAL A 1 85 ? 6.418 -10.258 -18.656 1 95.5 85 VAL A C 1
ATOM 698 O O . VAL A 1 85 ? 7.414 -10.266 -19.391 1 95.5 85 VAL A O 1
ATOM 701 N N . PRO A 1 86 ? 5.219 -9.938 -19.094 1 92.31 86 PRO A N 1
ATOM 702 C CA . PRO A 1 86 ? 5.055 -9.547 -20.5 1 92.31 86 PRO A CA 1
ATOM 703 C C . PRO A 1 86 ? 5.914 -8.344 -20.875 1 92.31 86 PRO A C 1
ATOM 705 O O . PRO A 1 86 ? 6.074 -7.414 -20.078 1 92.31 86 PRO A O 1
ATOM 708 N N . GLY A 1 87 ? 6.484 -8.383 -22.094 1 89.75 87 GLY A N 1
ATOM 709 C CA . GLY A 1 87 ? 7.238 -7.25 -22.609 1 89.75 87 GLY A CA 1
ATOM 710 C C . GLY A 1 87 ? 8.695 -7.262 -22.188 1 89.75 87 GLY A C 1
ATOM 711 O O . GLY A 1 87 ? 9.445 -6.336 -22.5 1 89.75 87 GLY A O 1
ATOM 712 N N . THR A 1 88 ? 8.945 -8.188 -21.281 1 89.56 88 THR A N 1
ATOM 713 C CA . THR A 1 88 ? 10.344 -8.328 -20.875 1 89.56 88 THR A CA 1
ATOM 714 C C . THR A 1 88 ? 10.992 -9.492 -21.609 1 89.56 88 THR A C 1
ATOM 716 O O . THR A 1 88 ? 10.305 -10.336 -22.188 1 89.56 88 THR A O 1
ATOM 719 N N . ASN A 1 89 ? 12.266 -9.516 -21.781 1 90 89 ASN A N 1
ATOM 720 C CA . ASN A 1 89 ? 13 -10.602 -22.438 1 90 89 ASN A CA 1
ATOM 721 C C . ASN A 1 89 ? 13.266 -11.758 -21.484 1 90 89 ASN A C 1
ATOM 723 O O . ASN A 1 89 ? 13.914 -12.734 -21.844 1 90 89 ASN A O 1
ATOM 727 N N . SER A 1 90 ? 12.805 -11.562 -20.281 1 89.25 90 SER A N 1
ATOM 728 C CA . SER A 1 90 ? 13 -12.625 -19.312 1 89.25 90 SER A CA 1
ATOM 729 C C . SER A 1 90 ? 12.102 -13.82 -19.594 1 89.25 90 SER A C 1
ATOM 731 O O . SER A 1 90 ? 10.945 -13.648 -20 1 89.25 90 SER A O 1
ATOM 733 N N . LEU A 1 91 ? 12.641 -15.016 -19.422 1 92.88 91 LEU A N 1
ATOM 734 C CA . LEU A 1 91 ? 11.867 -16.25 -19.578 1 92.88 91 LEU A CA 1
ATOM 735 C C . LEU A 1 91 ? 11.438 -16.797 -18.219 1 92.88 91 LEU A C 1
ATOM 737 O O . LEU A 1 91 ? 10.734 -17.812 -18.156 1 92.88 91 LEU A O 1
ATOM 741 N N . THR A 1 92 ? 11.828 -16.141 -17.188 1 95.12 92 THR A N 1
ATOM 742 C CA . THR A 1 92 ? 11.547 -16.625 -15.836 1 95.12 92 THR A CA 1
ATOM 743 C C . THR A 1 92 ? 10.195 -16.109 -15.352 1 95.12 92 THR A C 1
ATOM 745 O O . THR A 1 92 ? 9.852 -14.945 -15.555 1 95.12 92 THR A O 1
ATOM 748 N N . PRO A 1 93 ? 9.414 -17 -1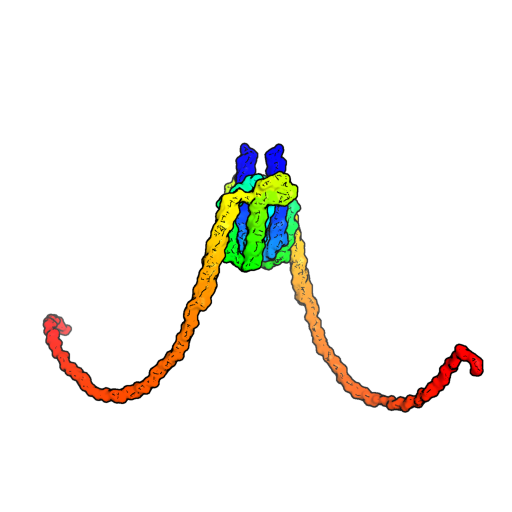4.773 1 98 93 PRO A N 1
ATOM 749 C CA . PRO A 1 93 ? 8.141 -16.547 -14.203 1 98 93 PRO A CA 1
ATOM 750 C C . PRO A 1 93 ? 8.328 -15.531 -13.078 1 98 93 PRO A C 1
ATOM 752 O O . PRO A 1 93 ? 9.438 -15.375 -12.562 1 98 93 PRO A O 1
ATOM 755 N N . VAL A 1 94 ? 7.34 -14.859 -12.711 1 98.25 94 VAL A N 1
ATOM 756 C CA . VAL A 1 94 ? 7.391 -13.828 -11.68 1 98.25 94 VAL A CA 1
ATOM 757 C C . VAL A 1 94 ? 7.789 -14.453 -10.344 1 98.25 94 VAL A C 1
ATOM 759 O O . VAL A 1 94 ? 8.656 -13.93 -9.641 1 98.25 94 VAL A O 1
ATOM 762 N N . PHE A 1 95 ? 7.098 -15.625 -10.07 1 98.5 95 PHE A N 1
ATOM 763 C CA . PHE A 1 95 ? 7.438 -16.375 -8.867 1 98.5 95 PHE A CA 1
ATOM 764 C C . PHE A 1 95 ? 7.848 -17.797 -9.219 1 98.5 95 PHE A C 1
ATOM 766 O O . PHE A 1 95 ? 7.441 -18.328 -10.258 1 98.5 95 PHE A O 1
ATOM 773 N N . SER A 1 96 ? 8.625 -18.422 -8.383 1 97.56 96 SER A N 1
ATOM 774 C CA . SER A 1 96 ? 9.078 -19.781 -8.625 1 97.56 96 SER A CA 1
ATOM 775 C C . SER A 1 96 ? 7.895 -20.75 -8.711 1 97.56 96 SER A C 1
ATOM 777 O O . SER A 1 96 ? 6.855 -20.516 -8.086 1 97.56 96 SER A O 1
ATOM 779 N N . GLN A 1 97 ? 8.148 -21.812 -9.406 1 97.38 97 GLN A N 1
ATOM 780 C CA . GLN A 1 97 ? 7.121 -22.844 -9.555 1 97.38 97 GLN A CA 1
ATOM 781 C C . GLN A 1 97 ? 6.77 -23.453 -8.203 1 97.38 97 GLN A C 1
ATOM 783 O O . GLN A 1 97 ? 5.617 -23.844 -7.973 1 97.38 97 GLN A O 1
ATOM 788 N N . GLU A 1 98 ? 7.699 -23.516 -7.406 1 98.31 98 GLU A N 1
ATOM 789 C CA . GLU A 1 98 ? 7.465 -24.078 -6.078 1 98.31 98 GLU A CA 1
ATOM 790 C C . GLU A 1 98 ? 6.406 -23.281 -5.324 1 98.31 98 GLU A C 1
ATOM 792 O O . GLU A 1 98 ? 5.496 -23.859 -4.723 1 98.31 98 GLU A O 1
ATOM 797 N N . ILE A 1 99 ? 6.504 -22 -5.395 1 98.44 99 ILE A N 1
ATOM 798 C CA . ILE A 1 99 ? 5.602 -21.094 -4.676 1 98.44 99 ILE A CA 1
ATOM 799 C C . ILE A 1 99 ? 4.203 -21.188 -5.285 1 98.44 99 ILE A C 1
ATOM 801 O O . ILE A 1 99 ? 3.215 -21.344 -4.566 1 98.44 99 ILE A O 1
ATOM 805 N N . THR A 1 100 ? 4.09 -21.094 -6.609 1 98.69 100 THR A N 1
ATOM 806 C CA . THR A 1 100 ? 2.783 -21.078 -7.25 1 98.69 100 THR A CA 1
ATOM 807 C C . THR A 1 100 ? 2.109 -22.438 -7.152 1 98.69 100 THR A C 1
ATOM 809 O O . THR A 1 100 ? 0.883 -22.531 -7.051 1 98.69 100 THR A O 1
ATOM 812 N N . ARG A 1 101 ? 2.912 -23.484 -7.117 1 98.5 101 ARG A N 1
ATOM 813 C CA . ARG A 1 101 ? 2.346 -24.828 -6.93 1 98.5 101 ARG A CA 1
ATOM 814 C C . ARG A 1 101 ? 1.767 -24.984 -5.527 1 98.5 101 ARG A C 1
ATOM 816 O O . ARG A 1 101 ? 0.731 -25.625 -5.348 1 98.5 101 ARG A O 1
ATOM 823 N N . LYS A 1 102 ? 2.479 -24.453 -4.621 1 98.62 102 LYS A N 1
ATOM 824 C CA . LYS A 1 102 ? 1.969 -24.484 -3.254 1 98.62 102 LYS A CA 1
ATOM 825 C C . LYS A 1 102 ? 0.615 -23.781 -3.158 1 98.62 102 LYS A C 1
ATOM 827 O O . LYS A 1 102 ? -0.314 -24.297 -2.533 1 98.62 102 LYS A O 1
ATOM 832 N N . ILE A 1 103 ? 0.408 -22.688 -3.764 1 98.81 103 ILE A N 1
ATOM 833 C CA . ILE A 1 103 ? -0.846 -21.938 -3.77 1 98.81 103 ILE A CA 1
ATOM 834 C C . ILE A 1 103 ? -1.928 -22.766 -4.477 1 98.81 103 ILE A C 1
ATOM 836 O O . ILE A 1 103 ? -3.033 -22.922 -3.953 1 98.81 103 ILE A O 1
ATOM 840 N N . ASP A 1 104 ? -1.541 -23.328 -5.586 1 98.62 104 ASP A N 1
ATOM 841 C CA . ASP A 1 104 ? -2.48 -24.172 -6.328 1 98.62 104 ASP A CA 1
ATOM 842 C C . ASP A 1 104 ? -2.977 -25.328 -5.473 1 98.62 104 ASP A C 1
ATOM 844 O O . ASP A 1 104 ? -4.168 -25.641 -5.477 1 98.62 104 ASP A O 1
ATOM 848 N N . GLY A 1 105 ? -2.051 -25.906 -4.84 1 98.44 105 GLY A N 1
ATOM 849 C CA . GLY A 1 105 ? -2.418 -27.016 -3.98 1 98.44 105 GLY A CA 1
ATOM 850 C C . GLY A 1 105 ? -3.396 -26.625 -2.889 1 98.44 105 GLY A C 1
ATOM 851 O O . GLY A 1 105 ? -4.367 -27.344 -2.637 1 98.44 105 GLY A O 1
ATOM 852 N N . LEU A 1 106 ? -3.162 -25.578 -2.268 1 98.44 106 LEU A N 1
ATOM 853 C CA . LEU A 1 106 ? -4.027 -25.094 -1.194 1 98.44 106 LEU A CA 1
ATOM 854 C C . LEU A 1 106 ? -5.395 -24.688 -1.739 1 98.44 106 LEU A C 1
ATOM 856 O O . LEU A 1 106 ? -6.422 -24.969 -1.118 1 98.44 106 LEU A O 1
ATOM 860 N N . LEU A 1 107 ? -5.438 -24.094 -2.922 1 98.12 107 LEU A N 1
ATOM 861 C CA . LEU A 1 107 ? -6.699 -23.719 -3.555 1 98.12 107 LEU A CA 1
ATOM 862 C C . LEU A 1 107 ? -7.535 -24.969 -3.859 1 98.12 107 LEU A C 1
ATOM 864 O O . LEU A 1 107 ? -8.758 -24.953 -3.664 1 98.12 107 LEU A O 1
ATOM 868 N N . ASN A 1 108 ? -6.855 -25.953 -4.344 1 97.31 108 ASN A N 1
ATOM 869 C CA . ASN A 1 108 ? -7.543 -27.203 -4.621 1 97.31 108 ASN A CA 1
ATOM 870 C C . ASN A 1 108 ? -8.164 -27.797 -3.359 1 97.31 108 ASN A C 1
ATOM 872 O O . ASN A 1 108 ? -9.281 -28.312 -3.395 1 97.31 108 ASN A O 1
ATOM 876 N N . LYS A 1 109 ? -7.445 -27.703 -2.324 1 96.88 109 LYS A N 1
ATOM 877 C CA . LYS A 1 109 ? -7.969 -28.203 -1.054 1 96.88 109 LYS A CA 1
ATOM 878 C C . LYS A 1 109 ? -9.195 -27.406 -0.621 1 96.88 109 LYS A C 1
ATOM 880 O O . LYS A 1 109 ? -10.188 -27.984 -0.161 1 96.88 109 LYS A O 1
ATOM 885 N N . ILE A 1 110 ? -9.18 -26.156 -0.78 1 95.25 110 ILE A N 1
ATOM 886 C CA . ILE A 1 110 ? -10.289 -25.297 -0.402 1 95.25 110 ILE A CA 1
ATOM 887 C C . ILE A 1 110 ? -11.516 -25.625 -1.252 1 95.25 110 ILE A C 1
ATOM 889 O O . ILE A 1 110 ? -12.633 -25.703 -0.737 1 95.25 110 ILE A O 1
ATOM 893 N N . ARG A 1 111 ? -11.297 -25.797 -2.49 1 93 111 ARG A N 1
ATOM 894 C CA . ARG A 1 111 ? -12.383 -26.141 -3.402 1 93 111 ARG A CA 1
ATOM 895 C C . ARG A 1 111 ? -13.031 -27.469 -3.002 1 93 111 ARG A C 1
ATOM 897 O O . ARG A 1 111 ? -14.258 -27.594 -3.035 1 93 111 ARG A O 1
ATOM 904 N N . GLN A 1 112 ? -12.242 -28.344 -2.588 1 93.5 112 GLN A N 1
ATOM 905 C CA . GLN A 1 112 ? -12.742 -29.641 -2.16 1 93.5 112 GLN A CA 1
ATOM 906 C C . GLN A 1 112 ? -13.562 -29.516 -0.88 1 93.5 112 GLN A C 1
ATOM 908 O O . GLN A 1 112 ? -14.625 -30.141 -0.756 1 93.5 112 GLN A O 1
ATOM 913 N N . LEU A 1 113 ? -13.156 -28.781 -0.016 1 91.25 113 LEU A N 1
ATOM 914 C CA . LEU A 1 113 ? -13.852 -28.594 1.252 1 91.25 113 LEU A CA 1
ATOM 915 C C . LEU A 1 113 ? -15.188 -27.891 1.036 1 91.25 113 LEU A C 1
ATOM 917 O O . LEU A 1 113 ? -16.188 -28.25 1.664 1 91.25 113 LEU A O 1
ATOM 921 N N . ARG A 1 114 ? -15.195 -26.938 0.21 1 88.06 114 ARG A N 1
ATOM 922 C CA . ARG A 1 114 ? -16.422 -26.203 -0.068 1 88.06 114 ARG A CA 1
ATOM 923 C C . ARG A 1 114 ? -17.453 -27.094 -0.762 1 88.06 114 ARG A C 1
ATOM 925 O O . ARG A 1 114 ? -18.641 -27.031 -0.459 1 88.06 114 ARG A O 1
ATOM 932 N N . GLN A 1 115 ? -17 -27.922 -1.675 1 87.06 115 GLN A N 1
ATOM 933 C CA . GLN A 1 115 ? -17.875 -28.859 -2.373 1 87.06 115 GLN A CA 1
ATOM 934 C C . GLN A 1 115 ? -18.484 -29.875 -1.405 1 87.06 115 GLN A C 1
ATOM 936 O O . GLN A 1 115 ? -19.672 -30.188 -1.499 1 87.06 115 GLN A O 1
ATOM 941 N N . HIS A 1 116 ? -17.734 -30.328 -0.515 1 86.69 116 HIS A N 1
ATOM 942 C CA . HIS A 1 116 ? -18.219 -31.281 0.484 1 86.69 116 HIS A CA 1
ATOM 943 C C . HIS A 1 116 ? -19.25 -30.641 1.401 1 86.69 116 HIS A C 1
ATOM 945 O O . HIS A 1 116 ? -20.234 -31.266 1.765 1 86.69 116 HIS A O 1
ATOM 951 N N . HIS A 1 117 ? -19.062 -29.453 1.754 1 82.31 117 HIS A N 1
ATOM 952 C CA . HIS A 1 117 ? -20 -28.734 2.611 1 82.31 117 HIS A CA 1
ATOM 953 C C . HIS A 1 117 ? -21.344 -28.531 1.913 1 82.31 117 HIS A C 1
ATOM 955 O O . HIS A 1 117 ? -22.406 -28.75 2.514 1 82.31 117 HIS A O 1
ATOM 961 N N . ASP A 1 118 ? -21.281 -28.172 0.701 1 82.31 118 ASP A N 1
ATOM 962 C CA . ASP A 1 118 ? -22.5 -27.953 -0.078 1 82.31 118 ASP A CA 1
ATOM 963 C C . ASP A 1 118 ? -23.25 -29.266 -0.288 1 82.31 118 ASP A C 1
ATOM 965 O O . ASP A 1 118 ? -24.484 -29.281 -0.248 1 82.31 118 ASP A O 1
ATOM 969 N N . GLN A 1 119 ? -22.562 -30.234 -0.471 1 82.88 119 GLN A N 1
ATOM 970 C CA . GLN A 1 119 ? -23.172 -31.547 -0.67 1 82.88 119 GLN A CA 1
ATOM 971 C C . GLN A 1 119 ? -23.828 -32.031 0.614 1 82.88 119 GLN A C 1
ATOM 973 O O . GLN A 1 119 ? -24.922 -32.625 0.578 1 82.88 119 GLN A O 1
ATOM 978 N N . ARG A 1 120 ? -23.203 -31.844 1.706 1 78.62 120 ARG A N 1
ATOM 979 C CA . ARG A 1 120 ? -23.75 -32.25 2.992 1 78.62 120 ARG A CA 1
ATOM 980 C C . ARG A 1 120 ? -25.031 -31.469 3.309 1 78.62 120 ARG A C 1
ATOM 982 O O . ARG A 1 120 ? -25.969 -32 3.891 1 78.62 120 ARG A O 1
ATOM 989 N N . LYS A 1 121 ? -25.156 -30.281 3.02 1 73.56 121 LYS A N 1
ATOM 990 C CA . LYS A 1 121 ? -26.344 -29.469 3.264 1 73.56 121 LYS A CA 1
ATOM 991 C C . LYS A 1 121 ? -27.531 -29.969 2.455 1 73.56 121 LYS A C 1
ATOM 993 O O . LYS A 1 121 ? -28.672 -29.891 2.916 1 73.56 121 LYS A O 1
ATOM 998 N N . LEU A 1 122 ? -27.188 -30.422 1.33 1 77.75 122 LEU A N 1
ATOM 999 C CA . LEU A 1 122 ? -28.219 -30.938 0.444 1 77.75 122 LEU A CA 1
ATOM 1000 C C . LEU A 1 122 ? -28.719 -32.312 0.928 1 77.75 122 LEU A C 1
ATOM 1002 O O . LEU A 1 122 ? -29.906 -32.625 0.79 1 77.75 122 LEU A O 1
ATOM 1006 N N . LEU A 1 123 ? -27.922 -33.031 1.575 1 77.56 123 LEU A N 1
ATOM 1007 C CA . LEU A 1 123 ? -28.281 -34.375 2.031 1 77.56 123 LEU A CA 1
ATOM 1008 C C . LEU A 1 123 ? -28.797 -34.344 3.465 1 77.56 123 LEU A C 1
ATOM 1010 O O . LEU A 1 123 ? -29.297 -35.375 3.973 1 77.56 123 LEU A O 1
ATOM 1014 N N . ALA A 1 124 ? -28.688 -33.281 4.129 1 68.5 124 ALA A N 1
ATOM 1015 C CA . ALA A 1 124 ? -29.234 -33.219 5.477 1 68.5 124 ALA A CA 1
ATOM 1016 C C . ALA A 1 124 ? -30.734 -33.438 5.465 1 68.5 124 ALA A C 1
ATOM 1018 O O . ALA A 1 124 ? -31.469 -32.844 4.668 1 68.5 124 ALA A O 1
ATOM 1019 N N . PRO A 1 125 ? -31.234 -34.531 5.988 1 62.72 125 PRO A N 1
ATOM 1020 C CA . PRO A 1 125 ? -32.656 -34.844 6.004 1 62.72 125 PRO A CA 1
ATOM 1021 C C . PRO A 1 125 ? -33.531 -33.656 6.402 1 62.72 125 PRO A C 1
ATOM 1023 O O . PRO A 1 125 ? -33.125 -32.875 7.27 1 62.72 125 PRO A O 1
ATOM 1026 N N . LYS A 1 126 ? -34.25 -33.125 5.43 1 58.97 126 LYS A N 1
ATOM 1027 C CA . LYS A 1 126 ? -35.281 -32.219 5.871 1 58.97 126 LYS A CA 1
ATOM 1028 C C . LYS A 1 126 ? -35.938 -32.688 7.18 1 58.97 126 LYS A C 1
ATOM 1030 O O . LYS A 1 126 ? -36.438 -33.812 7.262 1 58.97 126 LYS A O 1
ATOM 1035 N N . SER A 1 127 ? -35.469 -32.281 8.297 1 55.62 127 SER A N 1
ATOM 1036 C CA . SER A 1 127 ? -36.219 -32.656 9.5 1 55.62 127 SER A CA 1
ATOM 1037 C C . SER A 1 127 ? -37.719 -32.594 9.266 1 55.62 127 SER A C 1
ATOM 1039 O O . SER A 1 127 ? -38.25 -31.547 8.953 1 55.62 127 SER A O 1
ATOM 1041 N N . ILE A 1 128 ? -38.281 -33.625 8.82 1 52.34 128 ILE A N 1
ATOM 1042 C CA . ILE A 1 128 ? -39.719 -33.781 8.938 1 52.34 128 ILE A CA 1
ATOM 1043 C C . ILE A 1 128 ? -40.188 -33.312 10.312 1 52.34 128 ILE A C 1
ATOM 1045 O O . ILE A 1 128 ? -39.781 -33.875 11.336 1 52.34 128 ILE A O 1
ATOM 1049 N N . ILE A 1 129 ? -40.344 -31.984 10.461 1 54.5 129 ILE A N 1
ATOM 1050 C CA . ILE A 1 129 ? -41.094 -31.562 11.625 1 54.5 129 ILE A CA 1
ATOM 1051 C C . ILE A 1 129 ? -42.312 -32.469 11.805 1 54.5 129 ILE A C 1
ATOM 1053 O O . ILE A 1 129 ? -43.219 -32.469 10.977 1 54.5 129 ILE A O 1
ATOM 1057 N N . LEU A 1 130 ? -42.156 -33.625 12.281 1 53.5 130 LEU A N 1
ATOM 1058 C CA . LEU A 1 130 ? -43.344 -34.406 12.727 1 53.5 130 LEU A CA 1
ATOM 1059 C C . LEU A 1 130 ? -44.25 -33.531 13.57 1 53.5 130 LEU A C 1
ATOM 1061 O O . LEU A 1 130 ? -43.812 -32.875 14.523 1 53.5 130 LEU A O 1
ATOM 1065 N N . PRO A 1 131 ? -45.406 -33.125 13.078 1 50 131 PRO A N 1
ATOM 1066 C CA . PRO A 1 131 ? -46.344 -32.406 13.945 1 50 131 PRO A CA 1
ATOM 1067 C C . PRO A 1 131 ? -46.469 -33.062 15.32 1 50 131 PRO A C 1
ATOM 1069 O O . PRO A 1 131 ? -46.531 -34.281 15.43 1 50 131 PRO A O 1
ATOM 1072 N N . SER A 1 132 ? -45.844 -32.531 16.312 1 51.19 132 SER A N 1
ATOM 1073 C CA . SER A 1 132 ? -46.125 -32.969 17.688 1 51.19 132 SER A CA 1
ATOM 1074 C C . SER A 1 132 ? -47.594 -33.25 17.922 1 51.19 132 SER A C 1
ATOM 1076 O O . SER A 1 132 ? -48.438 -32.344 17.797 1 51.19 132 SER A O 1
ATOM 1078 N N . LEU A 1 133 ? -48.094 -34.375 17.625 1 48.28 133 LEU A N 1
ATOM 1079 C CA . LEU A 1 133 ? -49.406 -34.781 18.125 1 48.28 133 LEU A CA 1
ATOM 1080 C C . LEU A 1 133 ? -49.562 -34.438 19.594 1 48.28 133 LEU A C 1
ATOM 1082 O O . LEU A 1 133 ? -48.781 -34.875 20.422 1 48.28 133 LEU A O 1
ATOM 1086 N N . LEU A 1 134 ? -50.031 -33.25 19.953 1 46.66 134 LEU A N 1
ATOM 1087 C CA . LEU A 1 134 ? -50.438 -32.812 21.297 1 46.66 134 LEU A CA 1
ATOM 1088 C C . LEU A 1 134 ? -51.25 -33.938 21.969 1 46.66 134 LEU A C 1
ATOM 1090 O O . LEU A 1 134 ? -52.188 -34.438 21.391 1 46.66 134 LEU A O 1
ATOM 1094 N N . PRO A 1 135 ? -50.719 -34.656 22.922 1 42.06 135 PRO A N 1
ATOM 1095 C CA . PRO A 1 135 ? -51.531 -35.625 23.672 1 42.06 135 PRO A CA 1
ATOM 1096 C C . PRO A 1 135 ? -52.812 -35 24.25 1 42.06 135 PRO A C 1
ATOM 1098 O O . PRO A 1 135 ? -52.781 -33.844 24.672 1 42.06 135 PRO A O 1
ATOM 1101 N N . GLN A 1 136 ? -54 -35.312 23.844 1 38.59 136 GLN A N 1
ATOM 1102 C CA . GLN A 1 136 ? -55.281 -34.969 24.5 1 38.59 136 GLN A CA 1
ATOM 1103 C C . GLN A 1 136 ? -55.188 -35.219 26 1 38.59 136 GLN A C 1
ATOM 1105 O O . GLN A 1 136 ? -54.594 -36.188 26.453 1 38.59 136 GLN A O 1
ATOM 1110 N N . ASN A 1 137 ? -55.344 -34.188 26.812 1 36.47 137 ASN A N 1
ATOM 1111 C CA . ASN A 1 137 ? -55.469 -34.094 28.266 1 36.47 137 ASN A CA 1
ATOM 1112 C C . ASN A 1 137 ? -56.406 -35.156 28.828 1 36.47 137 ASN A C 1
ATOM 1114 O O . ASN A 1 137 ? -57.594 -35.125 28.562 1 36.47 137 ASN A O 1
ATOM 1118 N N . VAL A 1 138 ? -55.969 -36.375 28.891 1 33.56 138 VAL A N 1
ATOM 1119 C CA . VAL A 1 138 ? -56.812 -37.281 29.656 1 33.56 138 VAL A CA 1
ATOM 1120 C C . VAL A 1 138 ? -57 -36.75 31.062 1 33.56 138 VAL A C 1
ATOM 1122 O O . VAL A 1 138 ? -56.062 -36.375 31.75 1 33.56 138 VAL A O 1
ATOM 1125 N N . THR A 1 139 ? -58.188 -36.094 31.328 1 34.16 139 THR A N 1
ATOM 1126 C CA . THR A 1 139 ? -58.781 -35.75 32.625 1 34.16 139 THR A CA 1
ATOM 1127 C C . THR A 1 139 ? -58.625 -36.906 33.594 1 34.16 139 THR A C 1
ATOM 1129 O O . THR A 1 139 ? -59.25 -37.969 33.438 1 34.16 139 THR A O 1
ATOM 1132 N N . ASP A 1 140 ? -57.406 -37.156 34 1 26.7 140 ASP A N 1
ATOM 1133 C CA . ASP A 1 140 ? -57.312 -38.188 35.031 1 26.7 140 ASP A CA 1
ATOM 1134 C C . ASP A 1 140 ? -58.156 -37.812 36.25 1 26.7 140 ASP A C 1
ATOM 1136 O O . ASP A 1 140 ? -57.938 -36.75 36.844 1 26.7 140 ASP A O 1
ATOM 1140 N N . HIS A 1 141 ? -59.312 -38.375 36.5 1 27.8 141 HIS A N 1
ATOM 1141 C CA . HIS A 1 141 ? -60.188 -38.344 37.656 1 27.8 141 HIS A CA 1
ATOM 1142 C C . HIS A 1 141 ? -59.5 -38.844 38.906 1 27.8 141 HIS A C 1
ATOM 1144 O O . HIS A 1 141 ? -60.125 -39.031 39.938 1 27.8 141 HIS A O 1
ATOM 1150 N N . SER A 1 142 ? -58.312 -39.406 38.875 1 23.58 142 SER A N 1
ATOM 1151 C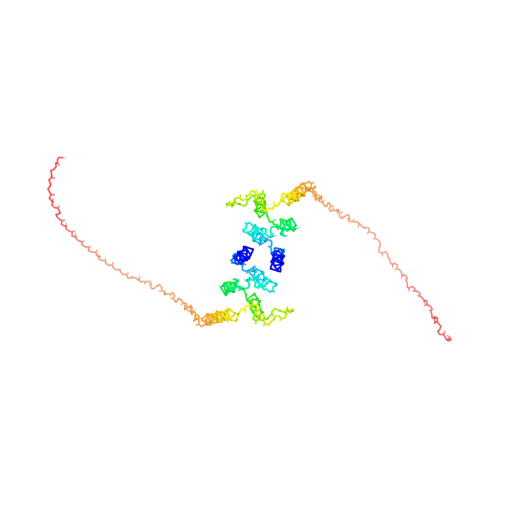 CA . SER A 1 142 ? -58.25 -40.344 40.031 1 23.58 142 SER A CA 1
ATOM 1152 C C . SER A 1 142 ? -58.375 -39.594 41.344 1 23.58 142 SER A C 1
ATOM 1154 O O . SER A 1 142 ? -58.031 -38.406 41.438 1 23.58 142 SER A O 1
ATOM 1156 N N . SER A 1 143 ? -58.844 -40.406 42.438 1 23.22 143 SER A N 1
ATOM 1157 C CA . SER A 1 143 ? -59.469 -40.5 43.75 1 23.22 143 SER A CA 1
ATOM 1158 C C . SER A 1 143 ? -58.562 -39.906 44.812 1 23.22 143 SER A C 1
ATOM 1160 O O . SER A 1 143 ? -57.438 -39.531 44.562 1 23.22 143 SER A O 1
ATOM 1162 N N . GLY A 1 144 ? -58.344 -40.812 45.906 1 22.55 144 GLY A N 1
ATOM 1163 C CA . GLY A 1 144 ? -58.625 -40.938 47.312 1 22.55 144 GLY A CA 1
ATOM 1164 C C . GLY A 1 144 ? -57.531 -40.406 48.219 1 22.55 144 GLY A C 1
ATOM 1165 O O . GLY A 1 144 ? -57.594 -39.281 48.719 1 22.55 144 GLY A O 1
ATOM 1166 N N . VAL A 1 145 ? -56.875 -41.312 49.062 1 21.86 145 VAL A N 1
ATOM 1167 C CA . VAL A 1 145 ? -56.969 -41.469 50.5 1 21.86 145 VAL A CA 1
ATOM 1168 C C . VAL A 1 145 ? -55.875 -40.656 51.156 1 21.86 145 VAL A C 1
ATOM 1170 O O . VAL A 1 145 ? -56.156 -39.719 51.938 1 21.86 145 VAL A O 1
ATOM 1173 N N . ILE A 1 146 ? -54.906 -41.375 51.938 1 19.95 146 ILE A N 1
ATOM 1174 C CA . ILE A 1 146 ? -54.875 -41.75 53.344 1 19.95 146 ILE A CA 1
ATOM 1175 C C . ILE A 1 146 ? -53.625 -41.156 54.031 1 19.95 146 ILE A C 1
ATOM 1177 O O . ILE A 1 146 ? -53.5 -41.188 55.25 1 19.95 146 ILE A O 1
ATOM 1181 N N . SER A 1 147 ? -52.625 -40.5 53.344 1 20.16 147 SER A N 1
ATOM 1182 C CA . SER A 1 147 ? -51.469 -40.906 54.156 1 20.16 147 SER A CA 1
ATOM 1183 C C . SER A 1 147 ? -51.531 -40.344 55.562 1 20.16 147 SER A C 1
ATOM 1185 O O . SER A 1 147 ? -51.875 -39.156 55.75 1 20.16 147 SER A O 1
ATOM 1187 N N . PHE A 1 148 ? -50.875 -41.188 56.594 1 19.11 148 PHE A N 1
ATOM 1188 C CA . PHE A 1 148 ? -50.781 -41.625 57.969 1 19.11 148 PHE A CA 1
ATOM 1189 C C . PHE A 1 148 ? -50.062 -40.562 58.812 1 19.11 148 PHE A C 1
ATOM 1191 O O . PHE A 1 148 ? -49.438 -39.625 58.25 1 19.11 148 PHE A O 1
ATOM 1198 N N . GLY A 1 149 ? -49.156 -41.188 59.75 1 19.64 149 GLY A N 1
ATOM 1199 C CA . GLY A 1 149 ? -49.031 -41.438 61.188 1 19.64 149 GLY A CA 1
ATOM 1200 C C . GLY A 1 149 ? -48.125 -40.438 61.875 1 19.64 149 GLY A C 1
ATOM 1201 O O . GLY A 1 149 ? -47.469 -39.625 61.25 1 19.64 149 GLY A O 1
ATOM 1202 N N . ASN A 1 150 ? -47.344 -40.938 62.969 1 18.45 150 ASN A N 1
ATOM 1203 C CA . ASN A 1 150 ? -47.188 -40.875 64.375 1 18.45 15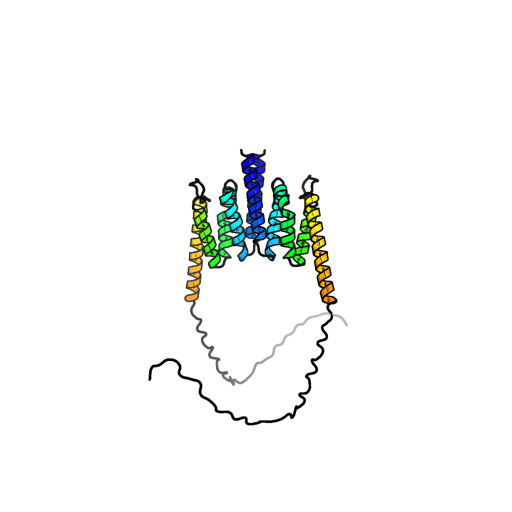0 ASN A CA 1
ATOM 1204 C C . ASN A 1 150 ? -45.969 -40.062 64.812 1 18.45 150 ASN A C 1
ATOM 1206 O O . ASN A 1 150 ? -46 -39.25 65.688 1 18.45 150 ASN A O 1
ATOM 1210 N N . ILE A 1 151 ? -44.625 -40.438 64.438 1 18.53 151 ILE A N 1
ATOM 1211 C CA . ILE A 1 151 ? -43.812 -40.906 65.562 1 18.53 151 ILE A CA 1
ATOM 1212 C C . ILE A 1 151 ? -43.312 -39.719 66.375 1 18.53 151 ILE A C 1
ATOM 1214 O O . ILE A 1 151 ? -43.062 -38.656 65.875 1 18.53 151 ILE A O 1
ATOM 1218 N N . SER A 1 152 ? -42.594 -40.125 67.562 1 18.58 152 SER A N 1
ATOM 1219 C CA . SER A 1 152 ? -42.344 -40.125 69 1 18.58 152 SER A CA 1
ATOM 1220 C C . SER A 1 152 ? -41.281 -39.125 69.375 1 18.58 152 SER A C 1
ATOM 1222 O O . SER A 1 152 ? -41.5 -38.312 70.312 1 18.58 152 SER A O 1
ATOM 1224 N N . ASN A 1 153 ? -39.969 -39.594 69.625 1 18.45 153 ASN A N 1
ATOM 1225 C CA . ASN A 1 153 ? -39.312 -39.781 70.875 1 18.45 153 ASN A CA 1
ATOM 1226 C C . ASN A 1 153 ? -38.625 -38.5 71.375 1 18.45 153 ASN A C 1
ATOM 1228 O O . ASN A 1 153 ? -38.312 -37.625 70.562 1 18.45 153 ASN A O 1
ATOM 1232 N N . ASN A 1 154 ? -37.656 -38.719 72.438 1 17.67 154 ASN A N 1
ATOM 1233 C CA . ASN A 1 154 ? -37.25 -38.469 73.875 1 17.67 154 ASN A CA 1
ATOM 1234 C C . ASN A 1 154 ? -36.031 -37.531 73.938 1 17.67 154 ASN A C 1
ATOM 1236 O O . ASN A 1 154 ? -34.906 -38 73.938 1 17.67 154 ASN A O 1
ATOM 1240 N N . ALA A 1 155 ? -35.625 -36.688 73.125 1 19.2 155 ALA A N 1
ATOM 1241 C CA . ALA A 1 155 ? -34.312 -36.156 73.438 1 19.2 155 ALA A CA 1
ATOM 1242 C C . ALA A 1 155 ? -34.312 -35.531 74.875 1 19.2 155 ALA A C 1
ATOM 1244 O O . ALA A 1 155 ? -35.125 -34.625 75.125 1 19.2 155 ALA A O 1
ATOM 1245 N N . SER A 1 156 ? -33.75 -36.25 75.875 1 17.75 156 SER A N 1
ATOM 1246 C CA . SER A 1 156 ? -33.5 -36.094 77.312 1 17.75 156 SER A CA 1
ATOM 1247 C C . SER A 1 156 ? -32.844 -34.75 77.625 1 17.75 156 SER A C 1
ATOM 1249 O O . SER A 1 156 ? -33.312 -34.031 78.5 1 17.75 156 SER A O 1
ATOM 1251 N N . TYR A 1 157 ? -31.469 -34.844 77.812 1 18.77 157 TYR A N 1
ATOM 1252 C CA . TYR A 1 157 ? -30.859 -34.562 79.125 1 18.77 157 TYR A CA 1
ATOM 1253 C C . TYR A 1 157 ? -30.891 -33.094 79.438 1 18.77 157 TYR A C 1
ATOM 1255 O O . TYR A 1 157 ? -31.062 -32.25 78.5 1 18.77 157 TYR A O 1
ATOM 1263 N N . MET A 1 158 ? -29.812 -32.656 80.25 1 18.45 158 MET A N 1
ATOM 1264 C CA . MET A 1 158 ? -29.688 -32.062 81.625 1 18.45 158 MET A CA 1
ATOM 1265 C C . MET A 1 158 ? -29.766 -30.547 81.562 1 18.45 158 MET A C 1
ATOM 1267 O O . MET A 1 158 ? -30.594 -29.938 82.188 1 18.45 158 MET A O 1
ATOM 1271 N N . GLY A 1 159 ? -28.594 -29.844 81.938 1 19.5 159 GLY A N 1
ATOM 1272 C CA . GLY A 1 159 ? -28.484 -29.156 83.25 1 19.5 159 GLY A CA 1
ATOM 1273 C C . GLY A 1 159 ? -29.094 -27.766 83.188 1 19.5 159 GLY A C 1
ATOM 1274 O O . GLY A 1 159 ? -29.453 -27.266 82.125 1 19.5 159 GLY A O 1
ATOM 1275 N N . ASN A 1 160 ? -28.438 -26.734 83.938 1 19.11 160 ASN A N 1
ATOM 1276 C CA . ASN A 1 160 ? -28.891 -26.016 85.125 1 19.11 160 ASN A CA 1
ATOM 1277 C C . ASN A 1 160 ? -29.906 -24.922 84.75 1 19.11 160 ASN A C 1
ATOM 1279 O O . ASN A 1 160 ? -31 -24.875 85.312 1 19.11 160 ASN A O 1
ATOM 1283 N N . HIS A 1 161 ? -29.422 -23.531 84.625 1 21.39 161 HIS A N 1
ATOM 1284 C CA . HIS A 1 161 ? -29.859 -22.656 85.75 1 21.39 161 HIS A CA 1
ATOM 1285 C C . HIS A 1 161 ? -31.312 -22.25 85.562 1 21.39 161 HIS A C 1
ATOM 1287 O O . HIS A 1 161 ? -31.875 -22.359 84.438 1 21.39 161 HIS A O 1
ATOM 1293 N N . HIS A 1 162 ? -31.875 -21.203 86.625 1 20.78 162 HIS A N 1
ATOM 1294 C CA . HIS A 1 162 ? -32.938 -20.344 87.062 1 20.78 162 HIS A CA 1
ATOM 1295 C C . HIS A 1 162 ? -33.5 -19.453 85.938 1 20.78 162 HIS A C 1
ATOM 1297 O O . HIS A 1 162 ? -32.719 -19.016 85.062 1 20.78 162 HIS A O 1
ATOM 1303 N N . MET B 1 1 ? 25.969 1.362 -11.18 1 68.06 1 MET B N 1
ATOM 1304 C CA . MET B 1 1 ? 24.984 0.442 -11.734 1 68.06 1 MET B CA 1
ATOM 1305 C C . MET B 1 1 ? 23.984 -0 -10.664 1 68.06 1 MET B C 1
ATOM 1307 O O . MET B 1 1 ? 22.781 0.26 -10.781 1 68.06 1 MET B O 1
ATOM 1311 N N . ILE B 1 2 ? 24.469 -0.467 -9.477 1 73.5 2 ILE B N 1
ATOM 1312 C CA . ILE B 1 2 ? 23.625 -0.932 -8.383 1 73.5 2 ILE B CA 1
ATOM 1313 C C . ILE B 1 2 ? 22.859 0.244 -7.793 1 73.5 2 ILE B C 1
ATOM 1315 O O . ILE B 1 2 ? 21.656 0.146 -7.562 1 73.5 2 ILE B O 1
ATOM 1319 N N . ALA B 1 3 ? 23.578 1.375 -7.727 1 77.75 3 ALA B N 1
ATOM 1320 C CA . ALA B 1 3 ? 22.938 2.551 -7.148 1 77.75 3 ALA B CA 1
ATOM 1321 C C . ALA B 1 3 ? 21.781 3.039 -8.031 1 77.75 3 ALA B C 1
ATOM 1323 O O . ALA B 1 3 ? 20.719 3.424 -7.523 1 77.75 3 ALA B O 1
ATOM 1324 N N . GLN B 1 4 ? 21.984 3.074 -9.328 1 85.44 4 GLN B N 1
ATOM 1325 C CA . GLN B 1 4 ? 20.953 3.523 -10.258 1 85.44 4 GLN B CA 1
ATOM 1326 C C . GLN B 1 4 ? 19.734 2.594 -10.234 1 85.44 4 GLN B C 1
ATOM 1328 O O . GLN B 1 4 ? 18.594 3.051 -10.297 1 85.44 4 GLN B O 1
ATOM 1333 N N . GLU B 1 5 ? 19.938 1.342 -10.148 1 86.69 5 GLU B N 1
ATOM 1334 C CA . GLU B 1 5 ? 18.844 0.364 -10.086 1 86.69 5 GLU B CA 1
ATOM 1335 C C . GLU B 1 5 ? 18.047 0.523 -8.797 1 86.69 5 GLU B C 1
ATOM 1337 O O . GLU B 1 5 ? 16.828 0.355 -8.805 1 86.69 5 GLU B O 1
ATOM 1342 N N . THR B 1 6 ? 18.75 0.837 -7.801 1 89.25 6 THR B N 1
ATOM 1343 C CA . THR B 1 6 ? 18.094 1.035 -6.512 1 89.25 6 THR B CA 1
ATOM 1344 C C . THR B 1 6 ? 17.203 2.27 -6.543 1 89.25 6 THR B C 1
ATOM 1346 O O . THR B 1 6 ? 16.078 2.252 -6.008 1 89.25 6 THR B O 1
ATOM 1349 N N . LEU B 1 7 ? 17.703 3.316 -7.156 1 93.56 7 LEU B N 1
ATOM 1350 C CA . LEU B 1 7 ? 16.906 4.535 -7.27 1 93.56 7 LEU B CA 1
ATOM 1351 C C . LEU B 1 7 ? 15.688 4.309 -8.148 1 93.56 7 LEU B C 1
ATOM 1353 O O . LEU B 1 7 ? 14.609 4.828 -7.863 1 93.56 7 LEU B O 1
ATOM 1357 N N . TYR B 1 8 ? 15.898 3.543 -9.172 1 94.75 8 TYR B N 1
ATOM 1358 C CA . TYR B 1 8 ? 14.773 3.199 -10.031 1 94.75 8 TYR B CA 1
ATOM 1359 C C . TYR B 1 8 ? 13.711 2.434 -9.25 1 94.75 8 TYR B C 1
ATOM 1361 O O . TYR B 1 8 ? 12.523 2.744 -9.352 1 94.75 8 TYR B O 1
ATOM 1369 N N . ALA B 1 9 ? 14.141 1.461 -8.547 1 96.38 9 ALA B N 1
ATOM 1370 C CA . ALA B 1 9 ? 13.211 0.681 -7.73 1 96.38 9 ALA B CA 1
ATOM 1371 C C . ALA B 1 9 ? 12.453 1.576 -6.754 1 96.38 9 ALA B C 1
ATOM 1373 O O . ALA B 1 9 ? 11.234 1.463 -6.621 1 96.38 9 ALA B O 1
ATOM 1374 N N . ALA B 1 10 ? 13.203 2.465 -6.152 1 97.69 10 ALA B N 1
ATOM 1375 C CA . ALA B 1 10 ? 12.586 3.361 -5.176 1 97.69 10 ALA B CA 1
ATOM 1376 C C . ALA B 1 10 ? 11.547 4.262 -5.836 1 97.69 10 ALA B C 1
ATOM 1378 O O . ALA B 1 10 ? 10.445 4.438 -5.309 1 97.69 10 ALA B O 1
ATOM 1379 N N . GLN B 1 11 ? 11.891 4.789 -6.949 1 98.06 11 GLN B N 1
ATOM 1380 C CA . GLN B 1 11 ? 10.969 5.66 -7.676 1 98.06 11 GLN B CA 1
ATOM 1381 C C . GLN B 1 11 ? 9.711 4.902 -8.094 1 98.06 11 GLN B C 1
ATOM 1383 O O . GLN B 1 11 ? 8.602 5.43 -7.992 1 98.06 11 GLN B O 1
ATOM 1388 N N . TYR B 1 12 ? 9.852 3.76 -8.555 1 98.5 12 TYR B N 1
ATOM 1389 C CA . TYR B 1 12 ? 8.695 2.975 -8.969 1 98.5 12 TYR B CA 1
ATOM 1390 C C . TYR B 1 12 ? 7.793 2.662 -7.773 1 98.5 12 TYR B C 1
ATOM 1392 O O . TYR B 1 12 ? 6.57 2.777 -7.867 1 98.5 12 TYR B O 1
ATOM 1400 N N . ILE B 1 13 ? 8.383 2.201 -6.727 1 98.62 13 ILE B N 1
ATOM 1401 C CA . ILE B 1 13 ? 7.621 1.816 -5.543 1 98.62 13 ILE B CA 1
ATOM 1402 C C . ILE B 1 13 ? 6.82 3.012 -5.031 1 98.62 13 ILE B C 1
ATOM 1404 O O . ILE B 1 13 ? 5.645 2.879 -4.691 1 98.62 13 ILE B O 1
ATOM 1408 N N . VAL B 1 14 ? 7.449 4.145 -5.043 1 98.81 14 VAL B N 1
ATOM 1409 C CA . VAL B 1 14 ? 6.777 5.375 -4.625 1 98.81 14 VAL B CA 1
ATOM 1410 C C . VAL B 1 14 ? 5.574 5.637 -5.527 1 98.81 14 VAL B C 1
ATOM 1412 O O . VAL B 1 14 ? 4.465 5.871 -5.039 1 98.81 14 VAL B O 1
ATOM 1415 N N . LYS B 1 15 ? 5.805 5.516 -6.75 1 98.75 15 LYS B N 1
ATOM 1416 C CA . LYS B 1 15 ? 4.727 5.758 -7.703 1 98.75 15 LYS B CA 1
ATOM 1417 C C . LYS B 1 15 ? 3.6 4.742 -7.527 1 98.75 15 LYS B C 1
ATOM 1419 O O . LYS B 1 15 ? 2.422 5.102 -7.586 1 98.75 15 LYS B O 1
ATOM 1424 N N . ALA B 1 16 ? 3.922 3.523 -7.355 1 98.69 16 ALA B N 1
ATOM 1425 C CA . ALA B 1 16 ? 2.93 2.465 -7.176 1 98.69 16 ALA B CA 1
ATOM 1426 C C . ALA B 1 16 ? 2.09 2.707 -5.926 1 98.69 16 ALA B C 1
ATOM 1428 O O . ALA B 1 16 ? 0.87 2.535 -5.945 1 98.69 16 ALA B O 1
ATOM 1429 N N . ILE B 1 17 ? 2.703 3.111 -4.852 1 98.75 17 ILE B N 1
ATOM 1430 C CA . ILE B 1 17 ? 2 3.367 -3.6 1 98.75 17 ILE B CA 1
ATOM 1431 C C . ILE B 1 17 ? 1.12 4.609 -3.746 1 98.75 17 ILE B C 1
ATOM 1433 O O . ILE B 1 17 ? -0.017 4.629 -3.266 1 98.75 17 ILE B O 1
ATOM 1437 N N . GLU B 1 18 ? 1.67 5.637 -4.414 1 98.75 18 GLU B N 1
ATOM 1438 C CA . GLU B 1 18 ? 0.872 6.836 -4.648 1 98.75 18 GLU B CA 1
ATOM 1439 C C . GLU B 1 18 ? -0.372 6.52 -5.473 1 98.75 18 GLU B C 1
ATOM 1441 O O . GLU B 1 18 ? -1.466 6.996 -5.164 1 98.75 18 GLU B O 1
ATOM 1446 N N . GLU B 1 19 ? -0.201 5.738 -6.469 1 98.06 19 GLU B N 1
ATOM 1447 C CA . GLU B 1 19 ? -1.341 5.328 -7.285 1 98.06 19 GLU B CA 1
ATOM 1448 C C . GLU B 1 19 ? -2.338 4.512 -6.465 1 98.06 19 GLU B C 1
ATOM 1450 O O . GLU B 1 19 ? -3.551 4.691 -6.598 1 98.06 19 GLU B O 1
ATOM 1455 N N . HIS B 1 20 ? -1.832 3.678 -5.664 1 97.94 20 HIS B N 1
ATOM 1456 C CA . HIS B 1 20 ? -2.658 2.867 -4.777 1 97.94 20 HIS B CA 1
ATOM 1457 C C . HIS B 1 20 ? -3.5 3.74 -3.854 1 97.94 20 HIS B C 1
ATOM 1459 O O . HIS B 1 20 ? -4.695 3.494 -3.676 1 97.94 20 HIS B O 1
ATOM 1465 N N . ILE B 1 21 ? -2.908 4.75 -3.291 1 98 21 ILE B N 1
ATOM 1466 C CA . ILE B 1 21 ? -3.623 5.672 -2.416 1 98 21 ILE B CA 1
ATOM 1467 C C . ILE B 1 21 ? -4.723 6.379 -3.203 1 98 21 ILE B C 1
ATOM 1469 O O . ILE B 1 21 ? -5.863 6.473 -2.74 1 98 21 ILE B O 1
ATOM 1473 N N . ASN B 1 22 ? -4.398 6.797 -4.387 1 96.81 22 ASN B N 1
ATOM 1474 C CA . ASN B 1 22 ? -5.336 7.555 -5.211 1 96.81 22 ASN B CA 1
ATOM 1475 C C . ASN B 1 22 ? -6.531 6.703 -5.629 1 96.81 22 ASN B C 1
ATOM 1477 O O . ASN B 1 22 ? -7.648 7.203 -5.738 1 96.81 22 ASN B O 1
ATOM 1481 N N . ARG B 1 23 ? -6.316 5.43 -5.73 1 95 23 ARG B N 1
ATOM 1482 C CA . ARG B 1 23 ? -7.363 4.555 -6.242 1 95 23 ARG B CA 1
ATOM 1483 C C . ARG B 1 23 ? -8.203 3.979 -5.102 1 95 23 ARG B C 1
ATOM 1485 O O . ARG B 1 23 ? -9.297 3.457 -5.328 1 95 23 ARG B O 1
ATOM 1492 N N . ALA B 1 24 ? -7.703 4.039 -3.928 1 94.69 24 ALA B N 1
ATOM 1493 C CA . ALA B 1 24 ? -8.406 3.482 -2.777 1 94.69 24 ALA B CA 1
ATOM 1494 C C . ALA B 1 24 ? -9.695 4.258 -2.49 1 94.69 24 ALA B C 1
ATOM 1496 O O . ALA B 1 24 ? -9.734 5.48 -2.656 1 94.69 24 ALA B O 1
ATOM 1497 N N . PRO B 1 25 ? -10.695 3.562 -2.051 1 91.81 25 PRO B N 1
ATOM 1498 C CA . PRO B 1 25 ? -11.867 4.297 -1.578 1 91.81 25 PRO B CA 1
ATOM 1499 C C . PRO B 1 25 ? -11.57 5.16 -0.353 1 91.81 25 PRO B C 1
ATOM 1501 O O . PRO B 1 25 ? -10.648 4.859 0.409 1 91.81 25 PRO B O 1
ATOM 1504 N N . PRO B 1 26 ? -12.383 6.113 -0.081 1 89.94 26 PRO B N 1
ATOM 1505 C CA . PRO B 1 26 ? -12.086 7.168 0.889 1 89.94 26 PRO B CA 1
ATOM 1506 C C . PRO B 1 26 ? -11.789 6.625 2.283 1 89.94 26 PRO B C 1
ATOM 1508 O O . PRO B 1 26 ? -10.758 6.965 2.873 1 89.94 26 PRO B O 1
ATOM 1511 N N . PRO B 1 27 ? -12.594 5.711 2.766 1 87.5 27 PRO B N 1
ATOM 1512 C CA . PRO B 1 27 ? -12.281 5.25 4.121 1 87.5 27 PRO B CA 1
ATOM 1513 C C . PRO B 1 27 ? -10.953 4.496 4.195 1 87.5 27 PRO B C 1
ATOM 1515 O O . PRO B 1 27 ? -10.352 4.398 5.266 1 87.5 27 PRO B O 1
ATOM 1518 N N . HIS B 1 28 ? -10.5 4.062 3.029 1 92.5 28 HIS B N 1
ATOM 1519 C CA . HIS B 1 28 ? -9.312 3.217 3.035 1 92.5 28 HIS B CA 1
ATOM 1520 C C . HIS B 1 28 ? -8.078 3.994 2.596 1 92.5 28 HIS B C 1
ATOM 1522 O O . HIS B 1 28 ? -6.961 3.49 2.684 1 92.5 28 HIS B O 1
ATOM 1528 N N . LYS B 1 29 ? -8.32 5.215 2.178 1 96 29 LYS B N 1
ATOM 1529 C CA . LYS B 1 29 ? -7.191 6.066 1.803 1 96 29 LYS B CA 1
ATOM 1530 C C . LYS B 1 29 ? -6.289 6.344 3.002 1 96 29 LYS B C 1
ATOM 1532 O O . LYS B 1 29 ? -5.07 6.449 2.855 1 96 29 LYS B O 1
ATOM 1537 N N . LEU B 1 30 ? -6.906 6.414 4.121 1 96.38 30 LEU B N 1
ATOM 1538 C CA . LEU B 1 30 ? -6.109 6.672 5.316 1 96.38 30 LEU B CA 1
ATOM 1539 C C . LEU B 1 30 ? -5.152 5.516 5.59 1 96.38 30 LEU B C 1
ATOM 1541 O O . LEU B 1 30 ? -3.98 5.738 5.898 1 96.38 30 LEU B O 1
ATOM 1545 N N . HIS B 1 31 ? -5.613 4.312 5.496 1 94.88 31 HIS B N 1
ATOM 1546 C CA . HIS B 1 31 ? -4.773 3.141 5.703 1 94.88 31 HIS B CA 1
ATOM 1547 C C . HIS B 1 31 ? -3.625 3.1 4.699 1 94.88 31 HIS B C 1
ATOM 1549 O O . HIS B 1 31 ? -2.504 2.725 5.047 1 94.88 31 HIS B O 1
ATOM 1555 N N . ALA B 1 32 ? -3.912 3.508 3.488 1 97.75 32 ALA B N 1
ATOM 1556 C CA . ALA B 1 32 ? -2.873 3.57 2.463 1 97.75 32 ALA B CA 1
ATOM 1557 C C . ALA B 1 32 ? -1.874 4.684 2.76 1 97.75 32 ALA B C 1
ATOM 1559 O O . ALA B 1 32 ? -0.676 4.535 2.506 1 97.75 32 ALA B O 1
ATOM 1560 N N . LEU B 1 33 ? -2.375 5.805 3.32 1 98.25 33 LEU B N 1
ATOM 1561 C CA . LEU B 1 33 ? -1.502 6.895 3.744 1 98.25 33 LEU B CA 1
ATOM 1562 C C . LEU B 1 33 ? -0.574 6.445 4.867 1 98.25 33 LEU B C 1
ATOM 1564 O O . LEU B 1 33 ? 0.575 6.887 4.941 1 98.25 33 LEU B O 1
ATOM 1568 N N . TYR B 1 34 ? -1.102 5.602 5.699 1 98 34 TYR B N 1
ATOM 1569 C CA . TYR B 1 34 ? -0.281 5.066 6.781 1 98 34 TYR B CA 1
ATOM 1570 C C . TYR B 1 34 ? 0.847 4.199 6.234 1 98 34 TYR B C 1
ATOM 1572 O O . TYR B 1 34 ? 1.934 4.145 6.812 1 98 34 TYR B O 1
ATOM 1580 N N . LEU B 1 35 ? 0.636 3.529 5.121 1 98.56 35 LEU B N 1
ATOM 1581 C CA . LEU B 1 35 ? 1.691 2.775 4.457 1 98.56 35 LEU B CA 1
ATOM 1582 C C . LEU B 1 35 ? 2.82 3.697 4.008 1 98.56 35 LEU B C 1
ATOM 1584 O O . LEU B 1 35 ? 3.994 3.422 4.27 1 98.56 35 LEU B O 1
ATOM 1588 N N . LEU B 1 36 ? 2.471 4.785 3.381 1 98.81 36 LEU B N 1
ATOM 1589 C CA . LEU B 1 36 ? 3.434 5.816 3.014 1 98.81 36 LEU B CA 1
ATOM 1590 C C . LEU B 1 36 ? 4.188 6.316 4.242 1 98.81 36 LEU B C 1
ATOM 1592 O O . LEU B 1 36 ? 5.418 6.406 4.227 1 98.81 36 LEU B O 1
ATOM 1596 N N . ASP B 1 37 ? 3.471 6.621 5.301 1 98.69 37 ASP B N 1
ATOM 1597 C CA . ASP B 1 37 ? 4.023 7.105 6.562 1 98.69 37 ASP B CA 1
ATOM 1598 C C . ASP B 1 37 ? 5.051 6.125 7.125 1 98.69 37 ASP B C 1
ATOM 1600 O O . ASP B 1 37 ? 6.16 6.52 7.492 1 98.69 37 ASP B O 1
ATOM 1604 N N . SER B 1 38 ? 4.703 4.871 7.117 1 98.31 38 SER B N 1
ATOM 1605 C CA . SER B 1 38 ? 5.559 3.834 7.684 1 98.31 38 SER B CA 1
ATOM 1606 C C . SER B 1 38 ? 6.875 3.723 6.922 1 98.31 38 SER B C 1
ATOM 1608 O O . SER B 1 38 ? 7.945 3.648 7.527 1 98.31 38 SER B O 1
ATOM 1610 N N . ILE B 1 39 ? 6.824 3.766 5.672 1 98.56 39 ILE B N 1
ATOM 1611 C CA . ILE B 1 39 ? 8.016 3.635 4.84 1 98.56 39 ILE B CA 1
ATOM 1612 C C . ILE B 1 39 ? 8.93 4.844 5.047 1 98.56 39 ILE B C 1
ATOM 1614 O O . ILE B 1 39 ? 10.141 4.691 5.211 1 98.56 39 ILE B O 1
ATOM 1618 N N . CYS B 1 40 ? 8.398 6 5.113 1 98.5 40 CYS B N 1
ATOM 1619 C CA . CYS B 1 40 ? 9.18 7.219 5.277 1 98.5 40 CYS B CA 1
ATOM 1620 C C . CYS B 1 40 ? 9.859 7.25 6.641 1 98.5 40 CYS B C 1
ATOM 1622 O O . CYS B 1 40 ? 10.992 7.707 6.766 1 98.5 40 CYS B O 1
ATOM 1624 N N . LYS B 1 41 ? 9.266 6.715 7.609 1 97.81 41 LYS B N 1
ATOM 1625 C CA . LYS B 1 41 ? 9.797 6.777 8.969 1 97.81 41 LYS B CA 1
ATOM 1626 C C . LYS B 1 41 ? 10.828 5.676 9.211 1 97.81 41 LYS B C 1
ATOM 1628 O O . LYS B 1 41 ? 11.773 5.859 9.984 1 97.81 41 LYS B O 1
ATOM 1633 N N . ASN B 1 42 ? 10.648 4.586 8.508 1 96.62 42 ASN B N 1
ATOM 1634 C CA . ASN B 1 42 ? 11.484 3.438 8.844 1 96.62 42 ASN B CA 1
ATOM 1635 C C . ASN B 1 42 ? 12.594 3.23 7.82 1 96.62 42 ASN B C 1
ATOM 1637 O O . ASN B 1 42 ? 13.672 2.748 8.156 1 96.62 42 ASN B O 1
ATOM 1641 N N . VAL B 1 43 ? 12.32 3.584 6.59 1 95.94 43 VAL B N 1
ATOM 1642 C CA . VAL B 1 43 ? 13.344 3.48 5.551 1 95.94 43 VAL B CA 1
ATOM 1643 C C . VAL B 1 43 ? 13.969 4.852 5.297 1 95.94 43 VAL B C 1
ATOM 1645 O O . VAL B 1 43 ? 15.195 4.977 5.238 1 95.94 43 VAL B O 1
ATOM 1648 N N . GLY B 1 44 ? 13.172 5.863 5.25 1 95.31 44 GLY B N 1
ATOM 1649 C CA . GLY B 1 44 ? 13.656 7.219 5.055 1 95.31 44 GLY B CA 1
ATOM 1650 C C . GLY B 1 44 ? 14.078 7.504 3.627 1 95.31 44 GLY B C 1
ATOM 1651 O O . GLY B 1 44 ? 13.43 7.062 2.68 1 95.31 44 GLY B O 1
ATOM 1652 N N . SER B 1 45 ? 15.203 8.25 3.514 1 94.12 45 SER B N 1
ATOM 1653 C CA . SER B 1 45 ? 15.719 8.562 2.182 1 94.12 45 SER B CA 1
ATOM 1654 C C . SER B 1 45 ? 16.125 7.293 1.435 1 94.12 45 SER B C 1
ATOM 1656 O O . SER B 1 45 ? 16.688 6.371 2.025 1 94.12 45 SER B O 1
ATOM 1658 N N . PRO B 1 46 ? 15.82 7.203 0.048 1 96.25 46 PRO B N 1
ATOM 1659 C CA . PRO B 1 46 ? 15.328 8.281 -0.811 1 96.25 46 PRO B CA 1
ATOM 1660 C C . PRO B 1 46 ? 13.805 8.336 -0.874 1 96.25 46 PRO B C 1
ATOM 1662 O O . PRO B 1 46 ? 13.242 9.164 -1.591 1 96.25 46 PRO B O 1
ATOM 1665 N N . TYR B 1 47 ? 13.07 7.512 -0.172 1 98.06 47 TYR B N 1
ATOM 1666 C CA . TYR B 1 47 ? 11.617 7.434 -0.244 1 98.06 47 TYR B CA 1
ATOM 1667 C C . TYR B 1 47 ? 10.977 8.734 0.231 1 98.06 47 TYR B C 1
ATOM 1669 O O . TYR B 1 47 ? 10.016 9.219 -0.375 1 98.06 47 TYR B O 1
ATOM 1677 N N . THR B 1 48 ? 11.508 9.32 1.276 1 98.12 48 THR B N 1
ATOM 1678 C CA . THR B 1 48 ? 10.969 10.578 1.782 1 98.12 48 THR B CA 1
ATOM 1679 C C . THR B 1 48 ? 11.078 11.672 0.729 1 98.12 48 THR B C 1
ATOM 1681 O O . THR B 1 48 ? 10.164 12.5 0.587 1 98.12 48 THR B O 1
ATOM 1684 N N . ILE B 1 49 ? 12.156 11.625 0.019 1 97.81 49 ILE B N 1
ATOM 1685 C CA . ILE B 1 49 ? 12.383 12.633 -1.019 1 97.81 49 ILE B CA 1
ATOM 1686 C C . ILE B 1 49 ? 11.367 12.438 -2.146 1 97.81 49 ILE B C 1
ATOM 1688 O O . ILE B 1 49 ? 10.688 13.383 -2.551 1 97.81 49 ILE B O 1
ATOM 1692 N N . TYR B 1 50 ? 11.203 11.234 -2.594 1 98.5 50 TYR B N 1
ATOM 1693 C CA . TYR B 1 50 ? 10.336 10.969 -3.732 1 98.5 50 TYR B CA 1
ATOM 1694 C C . TYR B 1 50 ? 8.867 11.164 -3.354 1 98.5 50 TYR B C 1
ATOM 1696 O O . TYR B 1 50 ? 8.102 11.75 -4.121 1 98.5 50 TYR B O 1
ATOM 1704 N N . PHE B 1 51 ? 8.43 10.68 -2.193 1 98.75 51 PHE B N 1
ATOM 1705 C CA . PHE B 1 51 ? 7.074 10.938 -1.729 1 98.75 51 PHE B CA 1
ATOM 1706 C C . PHE B 1 51 ? 6.836 12.43 -1.551 1 98.75 51 PHE B C 1
ATOM 1708 O O . PHE B 1 51 ? 5.719 12.922 -1.752 1 98.75 51 PHE B O 1
ATOM 1715 N N . GLY B 1 52 ? 7.883 13.133 -1.116 1 98.69 52 GLY B N 1
ATOM 1716 C CA . GLY B 1 52 ? 7.773 14.562 -0.873 1 98.69 52 GLY B CA 1
ATOM 1717 C C . GLY B 1 52 ? 7.32 15.344 -2.092 1 98.69 52 GLY B C 1
ATOM 1718 O O . GLY B 1 52 ? 6.66 16.375 -1.965 1 98.69 52 GLY B O 1
ATOM 1719 N N . HIS B 1 53 ? 7.613 14.82 -3.232 1 98.25 53 HIS B N 1
ATOM 1720 C CA . HIS B 1 53 ? 7.309 15.508 -4.48 1 98.25 53 HIS B CA 1
ATOM 1721 C C . HIS B 1 53 ? 5.805 15.664 -4.672 1 98.25 53 HIS B C 1
ATOM 1723 O O . HIS B 1 53 ? 5.344 16.672 -5.215 1 98.25 53 HIS B O 1
ATOM 1729 N N . ASN B 1 54 ? 5.113 14.656 -4.191 1 98.62 54 ASN B N 1
ATOM 1730 C CA . ASN B 1 54 ? 3.674 14.68 -4.426 1 98.62 54 ASN B CA 1
ATOM 1731 C C . ASN B 1 54 ? 2.891 14.625 -3.119 1 98.62 54 ASN B C 1
ATOM 1733 O O . ASN B 1 54 ? 1.67 14.461 -3.127 1 98.62 54 ASN B O 1
ATOM 1737 N N . LEU B 1 55 ? 3.541 14.805 -2.043 1 98.81 55 LEU B N 1
ATOM 1738 C CA . LEU B 1 55 ? 2.926 14.586 -0.739 1 98.81 55 LEU B CA 1
ATOM 1739 C C . LEU B 1 55 ? 1.778 15.57 -0.509 1 98.81 55 LEU B C 1
ATOM 1741 O O . LEU B 1 55 ? 0.707 15.18 -0.04 1 98.81 55 LEU B O 1
ATOM 1745 N N . SER B 1 56 ? 2.061 16.812 -0.835 1 98.75 56 SER B N 1
ATOM 1746 C CA . SER B 1 56 ? 1.046 17.828 -0.605 1 98.75 56 SER B CA 1
ATOM 1747 C C . SER B 1 56 ? -0.232 17.531 -1.38 1 98.75 56 SER B C 1
ATOM 1749 O O . SER B 1 56 ? -1.331 17.594 -0.824 1 98.75 56 SER B O 1
ATOM 1751 N N . LYS B 1 57 ? -0.076 17.141 -2.611 1 98.44 57 LYS B N 1
ATOM 1752 C CA . LYS B 1 57 ? -1.222 16.828 -3.459 1 98.44 57 LYS B CA 1
ATOM 1753 C C . LYS B 1 57 ? -1.968 15.602 -2.945 1 98.44 57 LYS B C 1
ATOM 1755 O O . LYS B 1 57 ? -3.193 15.617 -2.824 1 98.44 57 LYS B O 1
ATOM 1760 N N . ILE B 1 58 ? -1.28 14.562 -2.602 1 98.69 58 ILE B N 1
ATOM 1761 C CA . ILE B 1 58 ? -1.864 13.32 -2.121 1 98.69 58 ILE B CA 1
ATOM 1762 C C . ILE B 1 58 ? -2.621 13.57 -0.818 1 98.69 58 ILE B C 1
ATOM 1764 O O . ILE B 1 58 ? -3.742 13.094 -0.641 1 98.69 58 ILE B O 1
ATOM 1768 N N . PHE B 1 59 ? -2.014 14.336 0.071 1 98.75 59 PHE B N 1
ATOM 1769 C CA . PHE B 1 59 ? -2.596 14.641 1.373 1 98.75 59 PHE B CA 1
ATOM 1770 C C . PHE B 1 59 ? -3.889 15.43 1.215 1 98.75 59 PHE B C 1
ATOM 1772 O O . PHE B 1 59 ? -4.926 15.047 1.761 1 98.75 59 PHE B O 1
ATOM 1779 N N . ILE B 1 60 ? -3.848 16.484 0.346 1 98.56 60 ILE B N 1
ATOM 1780 C CA . ILE B 1 60 ? -4.977 17.391 0.214 1 98.56 60 ILE B CA 1
ATOM 1781 C C . ILE B 1 60 ? -6.125 16.688 -0.508 1 98.56 60 ILE B C 1
ATOM 1783 O O . ILE B 1 60 ? -7.285 16.797 -0.097 1 98.56 60 ILE B O 1
ATOM 1787 N N . ASN B 1 61 ? -5.789 15.953 -1.539 1 97.5 61 ASN B N 1
ATOM 1788 C CA . ASN B 1 61 ? -6.82 15.219 -2.264 1 97.5 61 ASN B CA 1
ATOM 1789 C C . ASN B 1 61 ? -7.512 14.188 -1.369 1 97.5 61 ASN B C 1
ATOM 1791 O O . ASN B 1 61 ? -8.719 13.992 -1.469 1 97.5 61 ASN B O 1
ATOM 1795 N N . THR B 1 62 ? -6.77 13.57 -0.535 1 98.06 62 THR B N 1
ATOM 1796 C CA . THR B 1 62 ? -7.324 12.594 0.391 1 98.06 62 THR B CA 1
ATOM 1797 C C . THR B 1 62 ? -8.148 13.273 1.479 1 98.06 62 THR B C 1
ATOM 1799 O O . THR B 1 62 ? -9.273 12.867 1.759 1 98.06 62 THR B O 1
ATOM 1802 N N . TYR B 1 63 ? -7.641 14.375 1.996 1 97.5 63 TYR B N 1
ATOM 1803 C CA . TYR B 1 63 ? -8.234 15.117 3.102 1 97.5 63 TYR B CA 1
ATOM 1804 C C . TYR B 1 63 ? -9.633 15.609 2.738 1 97.5 63 TYR B C 1
ATOM 1806 O O . TYR B 1 63 ? -10.555 15.539 3.551 1 97.5 63 TYR B O 1
ATOM 1814 N N . THR B 1 64 ? -9.727 16.031 1.527 1 95.94 64 THR B N 1
ATOM 1815 C CA . THR B 1 64 ? -10.961 16.656 1.089 1 95.94 64 THR B CA 1
ATOM 1816 C C . THR B 1 64 ? -12.078 15.625 0.946 1 95.94 64 THR B C 1
ATOM 1818 O O . THR B 1 64 ? -13.258 15.969 0.951 1 95.94 64 THR B O 1
ATOM 1821 N N . LEU B 1 65 ? -11.711 14.391 0.872 1 95.94 65 LEU B N 1
ATOM 1822 C CA . LEU B 1 65 ? -12.695 13.328 0.657 1 95.94 65 LEU B CA 1
ATOM 1823 C C . LEU B 1 65 ? -13.062 12.656 1.974 1 95.94 65 LEU B C 1
ATOM 1825 O O . LEU B 1 65 ? -13.953 11.805 2.012 1 95.94 65 LEU B O 1
ATOM 1829 N N . MET B 1 66 ? -12.43 13.094 3.049 1 95.44 66 MET B N 1
ATOM 1830 C CA . MET B 1 66 ? -12.539 12.359 4.309 1 95.44 66 MET B CA 1
ATOM 1831 C C . MET B 1 66 ? -13.578 13.008 5.223 1 95.44 66 MET B C 1
ATOM 1833 O O . MET B 1 66 ? -13.836 14.211 5.121 1 95.44 66 MET B O 1
ATOM 1837 N N . GLU B 1 67 ? -14.195 12.18 6.031 1 94.62 67 GLU B N 1
ATOM 1838 C CA . GLU B 1 67 ? -15.055 12.664 7.102 1 94.62 67 GLU B CA 1
ATOM 1839 C C . GLU B 1 67 ? -14.234 13.312 8.219 1 94.62 67 GLU B C 1
ATOM 1841 O O . GLU B 1 67 ? -13.047 13.039 8.359 1 94.62 67 GLU B O 1
ATOM 1846 N N . PRO B 1 68 ? -14.875 14.055 9.055 1 94.62 68 PRO B N 1
ATOM 1847 C CA . PRO B 1 68 ? -14.164 14.867 10.055 1 94.62 68 PRO B CA 1
ATOM 1848 C C . PRO B 1 68 ? -13.281 14.023 10.969 1 94.62 68 PRO B C 1
ATOM 1850 O O . PRO B 1 68 ? -12.156 14.43 11.281 1 94.62 68 PRO B O 1
ATOM 1853 N N . HIS B 1 69 ? -13.766 12.945 11.391 1 95.81 69 HIS B N 1
ATOM 1854 C CA . HIS B 1 69 ? -12.977 12.148 12.32 1 95.81 69 HIS B CA 1
ATOM 1855 C C . HIS B 1 69 ? -11.711 11.609 11.656 1 95.81 69 HIS B C 1
ATOM 1857 O O . HIS B 1 69 ? -10.664 11.508 12.297 1 95.81 69 HIS B O 1
ATOM 1863 N N . LEU B 1 70 ? -11.742 11.305 10.398 1 96.94 70 LEU B N 1
ATOM 1864 C CA . LEU B 1 70 ? -10.57 10.844 9.656 1 96.94 70 LEU B CA 1
ATOM 1865 C C . LEU B 1 70 ? -9.633 12.008 9.336 1 96.94 70 LEU B C 1
ATOM 1867 O O . LEU B 1 70 ? -8.414 11.836 9.32 1 96.94 70 LEU B O 1
ATOM 1871 N N . ARG B 1 71 ? -10.234 13.148 9.141 1 96.75 71 ARG B N 1
ATOM 1872 C CA . ARG B 1 71 ? -9.43 14.352 8.922 1 96.75 71 ARG B CA 1
ATOM 1873 C C . ARG B 1 71 ? -8.57 14.664 10.148 1 96.75 71 ARG B C 1
ATOM 1875 O O . ARG B 1 71 ? -7.414 15.07 10.008 1 96.75 71 ARG B O 1
ATOM 1882 N N . MET B 1 72 ? -9.07 14.477 11.32 1 97.75 72 MET B N 1
ATOM 1883 C CA . MET B 1 72 ? -8.312 14.695 12.555 1 97.75 72 MET B CA 1
ATOM 1884 C C . MET B 1 72 ? -7.09 13.781 12.609 1 97.75 72 MET B C 1
ATOM 1886 O O . MET B 1 72 ? -6 14.219 12.984 1 97.75 72 MET B O 1
ATOM 1890 N N . LYS B 1 73 ? -7.309 12.539 12.227 1 97.94 73 LYS B N 1
ATOM 1891 C CA . LYS B 1 73 ? -6.211 11.57 12.203 1 97.94 73 LYS B CA 1
ATOM 1892 C C . LYS B 1 73 ? -5.141 11.984 11.195 1 97.94 73 LYS B C 1
ATOM 1894 O O . LYS B 1 73 ? -3.945 11.828 11.453 1 97.94 73 LYS B O 1
ATOM 1899 N N . MET B 1 74 ? -5.605 12.508 10.109 1 98.5 74 MET B N 1
ATOM 1900 C CA . MET B 1 74 ? -4.672 12.977 9.086 1 98.5 74 MET B CA 1
ATOM 1901 C C . MET B 1 74 ? -3.867 14.172 9.586 1 98.5 74 MET B C 1
ATOM 1903 O O . MET B 1 74 ? -2.666 14.266 9.336 1 98.5 74 MET B O 1
ATOM 1907 N N . GLU B 1 75 ? -4.52 15.023 10.258 1 98.44 75 GLU B N 1
ATOM 1908 C CA . GLU B 1 75 ? -3.82 16.188 10.797 1 98.44 75 GLU B CA 1
ATOM 1909 C C . GLU B 1 75 ? -2.812 15.781 11.867 1 98.44 75 GLU B C 1
ATOM 1911 O O . GLU B 1 75 ? -1.733 16.359 11.969 1 98.44 75 GLU B O 1
ATOM 1916 N N . GLU B 1 76 ? -3.154 14.82 12.617 1 98.38 76 GLU B N 1
ATOM 1917 C CA . GLU B 1 76 ? -2.209 14.266 13.578 1 98.38 76 GLU B CA 1
ATOM 1918 C C . GLU B 1 76 ? -0.994 13.664 12.875 1 98.38 76 GLU B C 1
ATOM 1920 O O . GLU B 1 76 ? 0.141 13.852 13.32 1 98.38 76 GLU B O 1
ATOM 1925 N N . LEU B 1 77 ? -1.256 13 11.836 1 98.56 77 LEU B N 1
ATOM 1926 C CA . LEU B 1 77 ? -0.193 12.422 11.023 1 98.56 77 LEU B CA 1
ATOM 1927 C C . LEU B 1 77 ? 0.733 13.508 10.484 1 98.56 77 LEU B C 1
ATOM 1929 O O . LEU B 1 77 ? 1.957 13.375 10.562 1 98.56 77 LEU B O 1
ATOM 1933 N N . LEU B 1 78 ? 0.154 14.555 10.008 1 98.81 78 LEU B N 1
ATOM 1934 C CA . LEU B 1 78 ? 0.927 15.688 9.5 1 98.81 78 LEU B CA 1
ATOM 1935 C C . LEU B 1 78 ? 1.826 16.266 10.586 1 98.81 78 LEU B C 1
ATOM 1937 O O . LEU B 1 78 ? 2.977 16.625 10.32 1 98.81 78 LEU B O 1
ATOM 1941 N N . GLN B 1 79 ? 1.361 16.297 11.805 1 98.56 79 GLN B N 1
ATOM 1942 C CA . GLN B 1 79 ? 2.156 16.812 12.914 1 98.56 79 GLN B CA 1
ATOM 1943 C C . GLN B 1 79 ? 3.396 15.961 13.148 1 98.56 79 GLN B C 1
ATOM 1945 O O . GLN B 1 79 ? 4.473 16.484 13.445 1 98.56 79 GLN B O 1
ATOM 1950 N N . THR B 1 80 ? 3.227 14.688 13 1 98.31 80 THR B N 1
ATOM 1951 C CA . THR B 1 80 ? 4.367 13.812 13.219 1 98.31 80 THR B CA 1
ATOM 1952 C C . THR B 1 80 ? 5.422 14.008 12.133 1 98.31 80 THR B C 1
ATOM 1954 O O . THR B 1 80 ? 6.609 13.75 12.359 1 98.31 80 THR B O 1
ATOM 1957 N N . TRP B 1 81 ? 5.035 14.445 10.922 1 98.75 81 TRP B N 1
ATOM 1958 C CA . TRP B 1 81 ? 5.957 14.609 9.805 1 98.75 81 TRP B CA 1
ATOM 1959 C C . TRP B 1 81 ? 6.84 15.836 10 1 98.75 81 TRP B C 1
ATOM 1961 O O . TRP B 1 81 ? 7.859 15.992 9.328 1 98.75 81 TRP B O 1
ATOM 1971 N N . LYS B 1 82 ? 6.422 16.703 10.906 1 98.38 82 LYS B N 1
ATOM 1972 C CA . LYS B 1 82 ? 7.141 17.938 11.203 1 98.38 82 LYS B CA 1
ATOM 1973 C C . LYS B 1 82 ? 8.188 17.719 12.289 1 98.38 82 LYS B C 1
ATOM 1975 O O . LYS B 1 82 ? 8.883 18.656 12.688 1 98.38 82 LYS B O 1
ATOM 1980 N N . GLN B 1 83 ? 8.258 16.484 12.766 1 97.56 83 GLN B N 1
ATOM 1981 C CA . GLN B 1 83 ? 9.156 16.125 13.859 1 97.56 83 GLN B CA 1
ATOM 1982 C C . GLN B 1 83 ? 10.109 15.008 13.445 1 97.56 83 GLN B C 1
ATOM 1984 O O . GLN B 1 83 ? 9.844 14.289 12.477 1 97.56 83 GLN B O 1
ATOM 1989 N N . PRO B 1 84 ? 11.227 14.898 14.219 1 96.56 84 PRO B N 1
ATOM 1990 C CA . PRO B 1 84 ? 12.078 13.719 14 1 96.56 84 PRO B CA 1
ATOM 1991 C C . PRO B 1 84 ? 11.367 12.414 14.328 1 96.56 84 PRO B C 1
ATOM 1993 O O . PRO B 1 84 ? 10.43 12.398 15.133 1 96.56 84 PRO B O 1
ATOM 1996 N N . VAL B 1 85 ? 11.789 11.367 13.625 1 95.56 85 VAL B N 1
ATOM 1997 C CA . VAL B 1 85 ? 11.219 10.055 13.93 1 95.56 85 VAL B CA 1
ATOM 1998 C C . VAL B 1 85 ? 11.555 9.664 15.367 1 95.56 85 VAL B C 1
ATOM 2000 O O . VAL B 1 85 ? 12.727 9.672 15.758 1 95.56 85 VAL B O 1
ATOM 2003 N N . PRO B 1 86 ? 10.547 9.359 16.141 1 92.44 86 PRO B N 1
ATOM 2004 C CA . PRO B 1 86 ? 10.812 8.969 17.531 1 92.44 86 PRO B CA 1
ATOM 2005 C C . PRO B 1 86 ? 11.75 7.766 17.641 1 92.44 86 PRO B C 1
ATOM 2007 O O . PRO B 1 86 ? 11.664 6.84 16.828 1 92.44 86 PRO B O 1
ATOM 2010 N N . GLY B 1 87 ? 12.656 7.801 18.609 1 89.94 87 GLY B N 1
ATOM 2011 C CA . GLY B 1 87 ? 13.531 6.672 18.891 1 89.94 87 GLY B CA 1
ATOM 2012 C C . GLY B 1 87 ? 14.797 6.688 18.047 1 89.94 87 GLY B C 1
ATOM 2013 O O . GLY B 1 87 ? 15.609 5.762 18.125 1 89.94 87 GLY B O 1
ATOM 2014 N N . THR B 1 88 ? 14.766 7.602 17.094 1 89.81 88 THR B N 1
ATOM 2015 C CA . THR B 1 88 ? 15.984 7.746 16.312 1 89.81 88 THR B CA 1
ATOM 2016 C C . THR B 1 88 ? 16.812 8.914 16.828 1 89.81 88 THR B C 1
ATOM 2018 O O . THR B 1 88 ? 16.328 9.758 17.578 1 89.81 88 THR B O 1
ATOM 2021 N N . ASN B 1 89 ? 18.078 8.961 16.609 1 89.94 89 ASN B N 1
ATOM 2022 C CA . ASN B 1 89 ? 18.969 10.039 17.016 1 89.94 89 ASN B CA 1
ATOM 2023 C C . ASN B 1 89 ? 18.938 11.203 16.031 1 89.94 89 ASN B C 1
ATOM 2025 O O . ASN B 1 89 ? 19.656 12.188 16.203 1 89.94 89 ASN B O 1
ATOM 2029 N N . SER B 1 90 ? 18.156 11.016 15.039 1 89.31 90 SER B N 1
ATOM 2030 C CA . SER B 1 90 ? 18.047 12.078 14.039 1 89.31 90 SER B CA 1
ATOM 2031 C C . SER B 1 90 ? 17.266 13.266 14.578 1 89.31 90 SER B C 1
ATOM 2033 O O . SER B 1 90 ? 16.281 13.094 15.305 1 89.31 90 SER B O 1
ATOM 2035 N N . LEU B 1 91 ? 17.719 14.461 14.25 1 93 91 LEU B N 1
ATOM 2036 C CA . LEU B 1 91 ? 17.016 15.688 14.625 1 93 91 LEU B CA 1
ATOM 2037 C C . LEU B 1 91 ? 16.203 16.234 13.453 1 93 91 LEU B C 1
ATOM 2039 O O . LEU B 1 91 ? 15.508 17.234 13.594 1 93 91 LEU B O 1
ATOM 2043 N N . THR B 1 92 ? 16.281 15.57 12.359 1 95.12 92 THR B N 1
ATOM 2044 C CA . THR B 1 92 ? 15.609 16.047 11.148 1 95.12 92 THR B CA 1
ATOM 2045 C C . THR B 1 92 ? 14.172 15.539 11.086 1 95.12 92 THR B C 1
ATOM 2047 O O . THR B 1 92 ? 13.906 14.367 11.383 1 95.12 92 THR B O 1
ATOM 2050 N N . PRO B 1 93 ? 13.258 16.422 10.773 1 98.06 93 PRO B N 1
ATOM 2051 C CA . PRO B 1 93 ? 11.875 15.977 10.602 1 98.06 93 PRO B CA 1
ATOM 2052 C C . PRO B 1 93 ? 11.719 14.953 9.477 1 98.06 93 PRO B C 1
ATOM 2054 O O . PRO B 1 93 ? 12.625 14.797 8.648 1 98.06 93 PRO B O 1
ATOM 2057 N N . VAL B 1 94 ? 10.664 14.281 9.422 1 98.25 94 VAL B N 1
ATOM 2058 C CA . VAL B 1 94 ? 10.406 13.25 8.422 1 98.25 94 VAL B CA 1
ATOM 2059 C C . VAL B 1 94 ? 10.383 13.875 7.031 1 98.25 94 VAL B C 1
ATOM 2061 O O . VAL B 1 94 ? 11 13.352 6.098 1 98.25 94 VAL B O 1
ATOM 2064 N N . PHE B 1 95 ? 9.633 15.039 6.969 1 98.5 95 PHE B N 1
ATOM 2065 C CA . PHE B 1 95 ? 9.602 15.797 5.719 1 98.5 95 PHE B CA 1
ATOM 2066 C C . PHE B 1 95 ? 10.086 17.219 5.938 1 98.5 95 PHE B C 1
ATOM 2068 O O . PHE B 1 95 ? 10.008 17.75 7.047 1 98.5 95 PHE B O 1
ATOM 2075 N N . SER B 1 96 ? 10.57 17.844 4.906 1 97.56 96 SER B N 1
ATOM 2076 C CA . SER B 1 96 ? 11.07 19.219 5.004 1 97.56 96 SER B CA 1
ATOM 2077 C C . SER B 1 96 ? 9.961 20.172 5.434 1 97.56 96 SER B C 1
ATOM 2079 O O . SER B 1 96 ? 8.789 19.938 5.152 1 97.56 96 SER B O 1
ATOM 2081 N N . GLN B 1 97 ? 10.422 21.25 6.016 1 97.31 97 GLN B N 1
ATOM 2082 C CA . GLN B 1 97 ? 9.477 22.266 6.461 1 97.31 97 GLN B CA 1
ATOM 2083 C C . GLN B 1 97 ? 8.734 22.891 5.277 1 97.31 97 GLN B C 1
ATOM 2085 O O . GLN B 1 97 ? 7.566 23.266 5.398 1 97.31 97 GLN B O 1
ATOM 2090 N N . GLU B 1 98 ? 9.391 22.938 4.246 1 98.25 98 GLU B N 1
ATOM 2091 C CA . GLU B 1 98 ? 8.766 23.5 3.047 1 98.25 98 GLU B CA 1
ATOM 2092 C C . GLU B 1 98 ? 7.535 22.703 2.641 1 98.25 98 GLU B C 1
ATOM 2094 O O . GLU B 1 98 ? 6.484 23.266 2.34 1 98.25 98 GLU B O 1
ATOM 2099 N N . ILE B 1 99 ? 7.652 21.406 2.689 1 98.5 99 ILE B N 1
ATOM 2100 C CA . ILE B 1 99 ? 6.578 20.516 2.273 1 98.5 99 ILE B CA 1
ATOM 2101 C C . ILE B 1 99 ? 5.426 20.578 3.273 1 98.5 99 ILE B C 1
ATOM 2103 O O . ILE B 1 99 ? 4.27 20.75 2.883 1 98.5 99 ILE B O 1
ATOM 2107 N N . THR B 1 100 ? 5.703 20.5 4.562 1 98.69 100 THR B N 1
ATOM 2108 C CA . THR B 1 100 ? 4.645 20.469 5.57 1 98.69 100 THR B CA 1
ATOM 2109 C C . THR B 1 100 ? 3.971 21.844 5.676 1 98.69 100 THR B C 1
ATOM 2111 O O . THR B 1 100 ? 2.77 21.922 5.945 1 98.69 100 THR B O 1
ATOM 2114 N N . ARG B 1 101 ? 4.727 22.891 5.402 1 98.5 101 ARG B N 1
ATOM 2115 C CA . ARG B 1 101 ? 4.125 24.219 5.395 1 98.5 101 ARG B CA 1
ATOM 2116 C C . ARG B 1 101 ? 3.154 24.375 4.23 1 98.5 101 ARG B C 1
ATOM 2118 O O . ARG B 1 101 ? 2.109 25.016 4.371 1 98.5 101 ARG B O 1
ATOM 2125 N N . LYS B 1 102 ? 3.562 23.859 3.146 1 98.62 102 LYS B N 1
ATOM 2126 C CA . LYS B 1 102 ? 2.668 23.875 1.993 1 98.62 102 LYS B CA 1
ATOM 2127 C C . LYS B 1 102 ? 1.35 23.172 2.305 1 98.62 102 LYS B C 1
ATOM 2129 O O . LYS B 1 102 ? 0.275 23.688 1.988 1 98.62 102 LYS B O 1
ATOM 2134 N N . ILE B 1 103 ? 1.336 22.078 2.943 1 98.81 103 ILE B N 1
ATOM 2135 C CA . ILE B 1 103 ? 0.144 21.328 3.324 1 98.81 103 ILE B CA 1
ATOM 2136 C C . ILE B 1 103 ? -0.681 22.141 4.32 1 98.81 103 ILE B C 1
ATOM 2138 O O . ILE B 1 103 ? -1.893 22.297 4.148 1 98.81 103 ILE B O 1
ATOM 2142 N N . ASP B 1 104 ? 0.021 22.719 5.266 1 98.62 104 ASP B N 1
ATOM 2143 C CA . ASP B 1 104 ? -0.659 23.547 6.25 1 98.62 104 ASP B CA 1
ATOM 2144 C C . ASP B 1 104 ? -1.391 24.703 5.582 1 98.62 104 ASP B C 1
ATOM 2146 O O . ASP B 1 104 ? -2.527 25.016 5.941 1 98.62 104 ASP B O 1
ATOM 2150 N N . GLY B 1 105 ? -0.701 25.281 4.699 1 98.44 105 GLY B N 1
ATOM 2151 C CA . GLY B 1 105 ? -1.311 26.391 3.988 1 98.44 105 GLY B CA 1
ATOM 2152 C C . GLY B 1 105 ? -2.57 26 3.238 1 98.44 105 GLY B C 1
ATOM 2153 O O . GLY B 1 105 ? -3.574 26.719 3.287 1 98.44 105 GLY B O 1
ATOM 2154 N N . LEU B 1 106 ? -2.527 24.953 2.576 1 98.5 106 LEU B N 1
ATOM 2155 C CA . LEU B 1 106 ? -3.674 24.469 1.812 1 98.5 106 LEU B CA 1
ATOM 2156 C C . LEU B 1 106 ? -4.812 24.062 2.74 1 98.5 106 LEU B C 1
ATOM 2158 O O . LEU B 1 106 ? -5.98 24.328 2.455 1 98.5 106 LEU B O 1
ATOM 2162 N N . LEU B 1 107 ? -4.504 23.453 3.881 1 98.12 107 LEU B N 1
ATOM 2163 C CA . LEU B 1 107 ? -5.516 23.078 4.863 1 98.12 107 LEU B CA 1
ATOM 2164 C C . LEU B 1 107 ? -6.227 24.328 5.402 1 98.12 107 LEU B C 1
ATOM 2166 O O . LEU B 1 107 ? -7.445 24.312 5.582 1 98.12 107 LEU B O 1
ATOM 2170 N N . ASN B 1 108 ? -5.438 25.312 5.664 1 97.31 108 ASN B N 1
ATOM 2171 C CA . ASN B 1 108 ? -6.016 26.578 6.133 1 97.3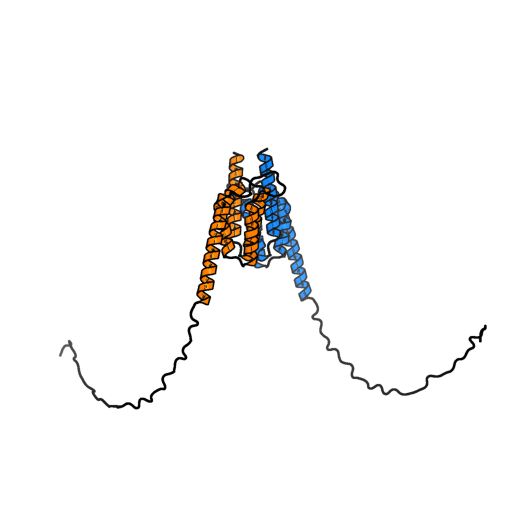1 108 ASN B CA 1
ATOM 2172 C C . ASN B 1 108 ? -6.984 27.156 5.113 1 97.31 108 ASN B C 1
ATOM 2174 O O . ASN B 1 108 ? -8.047 27.672 5.484 1 97.31 108 ASN B O 1
ATOM 2178 N N . LYS B 1 109 ? -6.605 27.094 3.904 1 96.88 109 LYS B N 1
ATOM 2179 C CA . LYS B 1 109 ? -7.488 27.578 2.848 1 96.88 109 LYS B CA 1
ATOM 2180 C C . LYS B 1 109 ? -8.789 26.781 2.803 1 96.88 109 LYS B C 1
ATOM 2182 O O . LYS B 1 109 ? -9.867 27.359 2.662 1 96.88 109 LYS B O 1
ATOM 2187 N N . ILE B 1 110 ? -8.727 25.516 2.959 1 95.31 110 ILE B N 1
ATOM 2188 C CA . ILE B 1 110 ? -9.898 24.656 2.932 1 95.31 110 ILE B CA 1
ATOM 2189 C C . ILE B 1 110 ? -10.805 24.969 4.113 1 95.31 110 ILE B C 1
ATOM 2191 O O . ILE B 1 110 ? -12.031 25.047 3.957 1 95.31 110 ILE B O 1
ATOM 2195 N N . ARG B 1 111 ? -10.227 25.156 5.227 1 93.12 111 ARG B N 1
ATOM 2196 C CA . ARG B 1 111 ? -10.992 25.5 6.422 1 93.12 111 ARG B CA 1
ATOM 2197 C C . ARG B 1 111 ? -11.734 26.812 6.234 1 93.12 111 ARG B C 1
ATOM 2199 O O . ARG B 1 111 ? -12.898 26.938 6.633 1 93.12 111 ARG B O 1
ATOM 2206 N N . GLN B 1 112 ? -11.102 27.688 5.602 1 93.56 112 GLN B N 1
ATOM 2207 C CA . GLN B 1 112 ? -11.719 29 5.344 1 93.56 112 GLN B CA 1
ATOM 2208 C C . GLN B 1 112 ? -12.883 28.859 4.367 1 93.56 112 GLN B C 1
ATOM 2210 O O . GLN B 1 112 ? -13.938 29.469 4.566 1 93.56 112 GLN B O 1
ATOM 2215 N N . LEU B 1 113 ? -12.742 28.125 3.42 1 91.38 113 LEU B N 1
ATOM 2216 C CA . LEU B 1 113 ? -13.789 27.938 2.418 1 91.38 113 LEU B CA 1
ATOM 2217 C C . LEU B 1 113 ? -14.992 27.234 3.02 1 91.38 113 LEU B C 1
ATOM 2219 O O . LEU B 1 113 ? -16.141 27.578 2.717 1 91.38 113 LEU B O 1
ATOM 2223 N N . ARG B 1 114 ? -14.75 26.281 3.809 1 88.25 114 ARG B N 1
ATOM 2224 C CA . ARG B 1 114 ? -15.836 25.547 4.441 1 88.25 114 ARG B CA 1
ATOM 2225 C C . ARG B 1 114 ? -16.609 26.438 5.406 1 88.25 114 ARG B C 1
ATOM 2227 O O . ARG B 1 114 ? -17.844 26.375 5.473 1 88.25 114 ARG B O 1
ATOM 2234 N N . GLN B 1 115 ? -15.922 27.266 6.145 1 87.25 115 GLN B N 1
ATOM 2235 C CA . GLN B 1 115 ? -16.547 28.203 7.07 1 87.25 115 GLN B CA 1
ATOM 2236 C C . GLN B 1 115 ? -17.422 29.203 6.328 1 87.25 115 GLN B C 1
ATOM 2238 O O . GLN B 1 115 ? -18.531 29.516 6.77 1 87.25 115 GLN B O 1
ATOM 2243 N N . HIS B 1 116 ? -16.969 29.672 5.258 1 86.81 116 HIS B N 1
ATOM 2244 C CA . HIS B 1 116 ? -17.719 30.609 4.445 1 86.81 116 HIS B CA 1
ATOM 2245 C C . HIS B 1 116 ? -18.984 29.969 3.881 1 86.81 116 HIS B C 1
ATOM 2247 O O . HIS B 1 116 ? -20.047 30.594 3.83 1 86.81 116 HIS B O 1
ATOM 2253 N N . HIS B 1 117 ? -18.906 28.781 3.5 1 82.62 117 HIS B N 1
ATOM 2254 C CA . HIS B 1 117 ? -20.062 28.047 2.965 1 82.62 117 HIS B CA 1
ATOM 2255 C C . HIS B 1 117 ? -21.125 27.844 4.031 1 82.62 117 HIS B C 1
ATOM 2257 O O . HIS B 1 117 ? -22.312 28.047 3.771 1 82.62 117 HIS B O 1
ATOM 2263 N N . ASP B 1 118 ? -20.688 27.484 5.164 1 82.62 118 ASP B N 1
ATOM 2264 C CA . ASP B 1 118 ? -21.625 27.266 6.273 1 82.62 118 ASP B CA 1
ATOM 2265 C C . ASP B 1 118 ? -22.281 28.578 6.699 1 82.62 118 ASP B C 1
ATOM 2267 O O . ASP B 1 118 ? -23.469 28.609 7.031 1 82.62 118 ASP B O 1
ATOM 2271 N N . GLN B 1 119 ? -21.578 29.547 6.648 1 82.94 119 GLN B N 1
ATOM 2272 C CA . GLN B 1 119 ? -22.094 30.859 7.016 1 82.94 119 GLN B CA 1
ATOM 2273 C C . GLN B 1 119 ? -23.094 31.375 5.984 1 82.94 119 GLN B C 1
ATOM 2275 O O . GLN B 1 119 ? -24.141 31.938 6.344 1 82.94 119 GLN B O 1
ATOM 2280 N N . ARG B 1 120 ? -22.812 31.156 4.758 1 79 120 ARG B N 1
ATOM 2281 C CA . ARG B 1 120 ? -23.734 31.547 3.699 1 79 120 ARG B CA 1
ATOM 2282 C C . ARG B 1 120 ? -25.031 30.766 3.777 1 79 120 ARG B C 1
ATOM 2284 O O . ARG B 1 120 ? -26.109 31.297 3.504 1 79 120 ARG B O 1
ATOM 2291 N N . LYS B 1 121 ? -25.078 29.594 4.082 1 73.56 121 LYS B N 1
ATOM 2292 C CA . LYS B 1 121 ? -26.266 28.766 4.207 1 73.56 121 LYS B CA 1
ATOM 2293 C C . LYS B 1 121 ? -27.172 29.266 5.336 1 73.56 121 LYS B C 1
ATOM 2295 O O . LYS B 1 121 ? -28.391 29.188 5.242 1 73.56 121 LYS B O 1
ATOM 2300 N N . LEU B 1 122 ? -26.484 29.75 6.309 1 77.75 122 LEU B N 1
ATOM 2301 C CA . LEU B 1 122 ? -27.203 30.266 7.465 1 77.75 122 LEU B CA 1
ATOM 2302 C C . LEU B 1 122 ? -27.828 31.625 7.148 1 77.75 122 LEU B C 1
ATOM 2304 O O . LEU B 1 122 ? -28.906 31.938 7.645 1 77.75 122 LEU B O 1
ATOM 2308 N N . LEU B 1 123 ? -27.25 32.375 6.309 1 76.88 123 LEU B N 1
ATOM 2309 C CA . LEU B 1 123 ? -27.734 33.719 5.977 1 76.88 123 LEU B CA 1
ATOM 2310 C C . LEU B 1 123 ? -28.656 33.688 4.762 1 76.88 123 LEU B C 1
ATOM 2312 O O . LEU B 1 123 ? -29.266 34.688 4.418 1 76.88 123 LEU B O 1
ATOM 2316 N N . ALA B 1 124 ? -28.688 32.625 4.078 1 68.56 124 ALA B N 1
ATOM 2317 C CA . ALA B 1 124 ? -29.609 32.531 2.951 1 68.56 124 ALA B CA 1
ATOM 2318 C C . ALA B 1 124 ? -31.062 32.781 3.402 1 68.56 124 ALA B C 1
ATOM 2320 O O . ALA B 1 124 ? -31.5 32.188 4.391 1 68.56 124 ALA B O 1
ATOM 2321 N N . PRO B 1 125 ? -31.672 33.844 3.092 1 62.69 125 PRO B N 1
ATOM 2322 C CA . PRO B 1 125 ? -33.031 34.156 3.494 1 62.69 125 PRO B CA 1
ATOM 2323 C C . PRO B 1 125 ? -33.969 32.938 3.363 1 62.69 125 PRO B C 1
ATOM 2325 O O . PRO B 1 125 ? -33.844 32.156 2.428 1 62.69 125 PRO B O 1
ATOM 2328 N N . LYS B 1 126 ? -34.344 32.406 4.508 1 58.72 126 LYS B N 1
ATOM 2329 C CA . LYS B 1 126 ? -35.469 31.484 4.391 1 58.72 126 LYS B CA 1
ATOM 2330 C C . LYS B 1 126 ? -36.469 31.953 3.336 1 58.72 126 LYS B C 1
ATOM 2332 O O . LYS B 1 126 ? -36.969 33.062 3.426 1 58.72 126 LYS B O 1
ATOM 2337 N N . SER B 1 127 ? -36.312 31.609 2.123 1 55.78 127 SER B N 1
ATOM 2338 C CA . SER B 1 127 ? -37.406 31.953 1.194 1 55.78 127 SER B CA 1
ATOM 2339 C C . SER B 1 127 ? -38.75 31.875 1.864 1 55.78 127 SER B C 1
ATOM 2341 O O . SER B 1 127 ? -39.188 30.797 2.299 1 55.78 127 SER B O 1
ATOM 2343 N N . ILE B 1 128 ? -39.156 32.844 2.471 1 52 128 ILE B N 1
ATOM 2344 C CA . ILE B 1 128 ? -40.562 32.969 2.795 1 52 128 ILE B CA 1
ATOM 2345 C C . ILE B 1 128 ? -41.406 32.5 1.616 1 52 128 ILE B C 1
ATOM 2347 O O . ILE B 1 128 ? -41.344 33.062 0.52 1 52 128 ILE B O 1
ATOM 2351 N N . ILE B 1 129 ? -41.594 31.188 1.544 1 54.41 129 ILE B N 1
ATOM 2352 C CA . ILE B 1 129 ? -42.656 30.766 0.659 1 54.41 129 ILE B CA 1
ATOM 2353 C C . ILE B 1 129 ? -43.875 31.688 0.82 1 54.41 129 ILE B C 1
ATOM 2355 O O . ILE B 1 129 ? -44.5 31.719 1.883 1 54.41 129 ILE B O 1
ATOM 2359 N N . LEU B 1 130 ? -43.844 32.844 0.316 1 53.22 130 LEU B N 1
ATOM 2360 C CA . LEU B 1 130 ? -45.094 33.594 0.229 1 53.22 130 LEU B CA 1
ATOM 2361 C C . LEU B 1 130 ? -46.219 32.688 -0.28 1 53.22 130 LEU B C 1
ATOM 2363 O O . LEU B 1 130 ? -46.062 32.031 -1.305 1 53.22 130 LEU B O 1
ATOM 2367 N N . PRO B 1 131 ? -47.094 32.312 0.572 1 49.56 131 PRO B N 1
ATOM 2368 C CA . PRO B 1 131 ? -48.25 31.578 0.047 1 49.56 131 PRO B CA 1
ATOM 2369 C C . PRO B 1 131 ? -48.781 32.156 -1.253 1 49.56 131 PRO B C 1
ATOM 2371 O O . PRO B 1 131 ? -48.906 33.406 -1.376 1 49.56 131 PRO B O 1
ATOM 2374 N N . SER B 1 132 ? -48.438 31.609 -2.35 1 50.66 132 SER B N 1
ATOM 2375 C CA . SER B 1 132 ? -49.094 31.984 -3.596 1 50.66 132 SER B CA 1
ATOM 2376 C C . SER B 1 132 ? -50.594 32.281 -3.369 1 50.66 132 SER B C 1
ATOM 2378 O O . SER B 1 132 ? -51.344 31.406 -2.953 1 50.66 132 SER B O 1
ATOM 2380 N N . LEU B 1 133 ? -50.906 33.438 -2.928 1 47.16 133 LEU B N 1
ATOM 2381 C CA . LEU B 1 133 ? -52.312 33.812 -2.996 1 47.16 133 LEU B CA 1
ATOM 2382 C C . LEU B 1 133 ? -52.906 33.406 -4.332 1 47.16 133 LEU B C 1
ATOM 2384 O O . LEU B 1 133 ? -52.438 33.812 -5.391 1 47.16 133 LEU B O 1
ATOM 2388 N N . LEU B 1 134 ? -53.344 32.188 -4.457 1 46.19 134 LEU B N 1
ATOM 2389 C CA . LEU B 1 134 ? -54.156 31.719 -5.57 1 46.19 134 LEU B CA 1
ATOM 2390 C C . LEU B 1 134 ? -55.156 32.781 -5.992 1 46.19 134 LEU B C 1
ATOM 2392 O O . LEU B 1 134 ? -55.875 33.312 -5.152 1 46.19 134 LEU B O 1
ATOM 2396 N N . PRO B 1 135 ? -54.906 33.469 -7.066 1 41.5 135 PRO B N 1
ATOM 2397 C CA . PRO B 1 135 ? -55.938 34.406 -7.527 1 41.5 135 PRO B CA 1
ATOM 2398 C C . PRO B 1 135 ? -57.312 33.75 -7.586 1 41.5 135 PRO B C 1
ATOM 2400 O O . PRO B 1 135 ? -57.438 32.594 -7.938 1 41.5 135 PRO B O 1
ATOM 2403 N N . GLN B 1 136 ? -58.25 34.062 -6.719 1 38.12 136 GLN B N 1
ATOM 2404 C CA . GLN B 1 136 ? -59.656 33.719 -6.891 1 38.12 136 GLN B CA 1
ATOM 2405 C C . GLN B 1 136 ? -60.094 33.906 -8.336 1 38.12 136 GLN B C 1
ATOM 2407 O O . GLN B 1 136 ? -59.75 34.906 -8.977 1 38.12 136 GLN B O 1
ATOM 2412 N N . ASN B 1 137 ? -60.281 32.812 -9.031 1 35.5 137 ASN B N 1
ATOM 2413 C CA . ASN B 1 137 ? -60.875 32.688 -10.352 1 35.5 137 ASN B CA 1
ATOM 2414 C C . ASN B 1 137 ? -62.031 33.688 -10.531 1 35.5 137 ASN B C 1
ATOM 2416 O O . ASN B 1 137 ? -63.062 33.594 -9.844 1 35.5 137 ASN B O 1
ATOM 2420 N N . VAL B 1 138 ? -61.688 34.875 -10.719 1 34.19 138 VAL B N 1
ATOM 2421 C CA . VAL B 1 138 ? -62.781 35.719 -11.172 1 34.19 138 VAL B CA 1
ATOM 2422 C C . VAL B 1 138 ? -63.469 35.094 -12.375 1 34.19 138 VAL B C 1
ATOM 2424 O O . VAL B 1 138 ? -62.812 34.656 -13.328 1 34.19 138 VAL B O 1
ATOM 2427 N N . THR B 1 139 ? -64.625 34.406 -12.133 1 33.44 139 THR B N 1
ATOM 2428 C CA . THR B 1 139 ? -65.625 33.938 -13.109 1 33.44 139 THR B CA 1
ATOM 2429 C C . THR B 1 139 ? -65.812 34.969 -14.219 1 33.44 139 THR B C 1
ATOM 2431 O O . THR B 1 139 ? -66.375 36.062 -13.977 1 33.44 139 THR B O 1
ATOM 2434 N N . ASP B 1 140 ? -64.625 35.188 -14.93 1 26.23 140 ASP B N 1
ATOM 2435 C CA . ASP B 1 140 ? -65 36.062 -16.031 1 26.23 140 ASP B CA 1
ATOM 2436 C C . ASP B 1 140 ? -66.188 35.531 -16.844 1 26.23 140 ASP B C 1
ATOM 2438 O O . ASP B 1 140 ? -66.125 34.375 -17.281 1 26.23 140 ASP B O 1
ATOM 2442 N N . HIS B 1 141 ? -67.25 36.062 -16.781 1 27.58 141 HIS B N 1
ATOM 2443 C CA . HIS B 1 141 ? -68.5 35.875 -17.5 1 27.58 141 HIS B CA 1
ATOM 2444 C C . HIS B 1 141 ? -68.312 36.031 -19 1 27.58 141 HIS B C 1
ATOM 2446 O O . HIS B 1 141 ? -69.312 36.031 -19.75 1 27.58 141 HIS B O 1
ATOM 2452 N N . SER B 1 142 ? -67 36.375 -19.5 1 23.59 142 SER B N 1
ATOM 2453 C CA . SER B 1 142 ? -67.375 37.062 -20.734 1 23.59 142 SER B CA 1
ATOM 2454 C C . SER B 1 142 ? -68.062 36.094 -21.703 1 23.59 142 SER B C 1
ATOM 2456 O O . SER B 1 142 ? -68 34.875 -21.562 1 23.59 142 SER B O 1
ATOM 2458 N N . SER B 1 143 ? -68.062 36.688 -23.141 1 22.73 143 SER B N 1
ATOM 2459 C CA . SER B 1 143 ? -68.938 36.875 -24.281 1 22.73 143 SER B CA 1
ATOM 2460 C C . SER B 1 143 ? -69 35.625 -25.141 1 22.73 143 SER B C 1
ATOM 2462 O O . SER B 1 143 ? -68.188 34.719 -25 1 22.73 143 SER B O 1
ATOM 2464 N N . GLY B 1 144 ? -69.188 35.906 -26.547 1 22.14 144 GLY B N 1
ATOM 2465 C CA . GLY B 1 144 ? -70 35.719 -27.719 1 22.14 144 GLY B CA 1
ATOM 2466 C C . GLY B 1 144 ? -69.5 34.656 -28.656 1 22.14 144 GLY B C 1
ATOM 2467 O O . GLY B 1 144 ? -68.312 34.531 -28.844 1 22.14 144 GLY B O 1
ATOM 2468 N N . VAL B 1 145 ? -70.25 33.625 -28.969 1 22.8 145 VAL B N 1
ATOM 2469 C CA . VAL B 1 145 ? -70.312 32.438 -29.812 1 22.8 145 VAL B CA 1
ATOM 2470 C C . VAL B 1 145 ? -70.062 32.812 -31.266 1 22.8 145 VAL B C 1
ATOM 2472 O O . VAL B 1 145 ? -70 31.953 -32.125 1 22.8 145 VAL B O 1
ATOM 2475 N N . ILE B 1 146 ? -69.75 34.094 -31.766 1 21 146 ILE B N 1
ATOM 2476 C CA . ILE B 1 146 ? -70.562 34.125 -33 1 21 146 ILE B CA 1
ATOM 2477 C C . ILE B 1 146 ? -69.938 33.125 -34 1 21 146 ILE B C 1
ATOM 2479 O O . ILE B 1 146 ? -68.75 32.844 -33.938 1 21 146 ILE B O 1
ATOM 2483 N N . SER B 1 147 ? -70.625 32.938 -35.156 1 20.53 147 SER B N 1
ATOM 2484 C CA . SER B 1 147 ? -71.125 32.031 -36.188 1 20.53 147 SER B CA 1
ATOM 2485 C C . SER B 1 147 ? -70.125 31.953 -37.375 1 20.53 147 SER B C 1
ATOM 2487 O O . SER B 1 147 ? -70.25 31.031 -38.188 1 20.53 147 SER B O 1
ATOM 2489 N N . PHE B 1 148 ? -69 32.781 -37.531 1 19.11 148 PHE B N 1
ATOM 2490 C CA . PHE B 1 148 ? -69.125 33.094 -38.938 1 19.11 148 PHE B CA 1
ATOM 2491 C C . PHE B 1 148 ? -68.875 31.875 -39.812 1 19.11 148 PHE B C 1
ATOM 2493 O O . PHE B 1 148 ? -68.188 30.953 -39.375 1 19.11 148 PHE B O 1
ATOM 2500 N N . GLY B 1 149 ? -69.188 32.125 -41.125 1 18.55 149 GLY B N 1
ATOM 2501 C CA . GLY B 1 149 ? -69.75 31.609 -42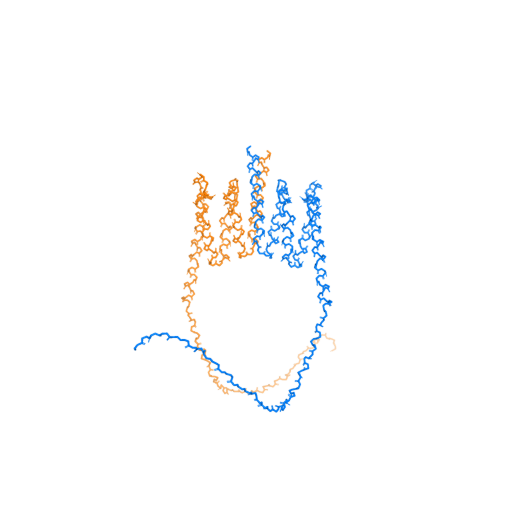.375 1 18.55 149 GLY B CA 1
ATOM 2502 C C . GLY B 1 149 ? -68.75 30.922 -43.219 1 18.55 149 GLY B C 1
ATOM 2503 O O . GLY B 1 149 ? -69 29.844 -43.781 1 18.55 149 GLY B O 1
ATOM 2504 N N . ASN B 1 150 ? -67.625 31.672 -43.688 1 18.14 150 ASN B N 1
ATOM 2505 C CA . ASN B 1 150 ? -67.625 31.672 -45.156 1 18.14 150 ASN B CA 1
ATOM 2506 C C . ASN B 1 150 ? -66.875 30.453 -45.688 1 18.14 150 ASN B C 1
ATOM 2508 O O . ASN B 1 150 ? -65.812 30.094 -45.219 1 18.14 150 ASN B O 1
ATOM 2512 N N . ILE B 1 151 ? -67.438 29.812 -46.719 1 18.81 151 ILE B N 1
ATOM 2513 C CA . ILE B 1 151 ? -67.5 28.688 -47.625 1 18.81 151 ILE B CA 1
ATOM 2514 C C . ILE B 1 151 ? -66.312 28.75 -48.625 1 18.81 151 ILE B C 1
ATOM 2516 O O . ILE B 1 151 ? -65.812 27.719 -49.031 1 18.81 151 ILE B O 1
ATOM 2520 N N . SER B 1 152 ? -65.875 30.031 -49 1 17.48 152 SER B N 1
ATOM 2521 C CA . SER B 1 152 ? -65.938 30 -50.438 1 17.48 152 SER B CA 1
ATOM 2522 C C . SER B 1 152 ? -64.812 29.109 -51 1 17.48 152 SER B C 1
ATOM 2524 O O . SER B 1 152 ? -63.938 28.641 -50.281 1 17.48 152 SER B O 1
ATOM 2526 N N . ASN B 1 153 ? -64 29.719 -51.906 1 17.41 153 ASN B N 1
ATOM 2527 C CA . ASN B 1 153 ? -63.906 29.625 -53.375 1 17.41 153 ASN B CA 1
ATOM 2528 C C . ASN B 1 153 ? -62.781 28.672 -53.781 1 17.41 153 ASN B C 1
ATOM 2530 O O . ASN B 1 153 ? -61.906 28.344 -52.969 1 17.41 153 ASN B O 1
ATOM 2534 N N . ASN B 1 154 ? -62.219 28.922 -54.969 1 16.98 154 ASN B N 1
ATOM 2535 C CA . ASN B 1 154 ? -62.094 28.453 -56.375 1 16.98 154 ASN B CA 1
ATOM 2536 C C . ASN B 1 154 ? -60.656 28.031 -56.688 1 16.98 154 ASN B C 1
ATOM 2538 O O . ASN B 1 154 ? -60.406 27.469 -57.75 1 16.98 154 ASN B O 1
ATOM 2542 N N . ALA B 1 155 ? -59.562 28.5 -56.125 1 17.44 155 ALA B N 1
ATOM 2543 C CA . ALA B 1 155 ? -58.75 28.938 -57.25 1 17.44 155 ALA B CA 1
ATOM 2544 C C . ALA B 1 155 ? -58.25 27.75 -58.062 1 17.44 155 ALA B C 1
ATOM 2546 O O . ALA B 1 155 ? -58.094 26.656 -57.531 1 17.44 155 ALA B O 1
ATOM 2547 N N . SER B 1 156 ? -57.688 28.094 -59.312 1 18.45 156 SER B N 1
ATOM 2548 C CA . SER B 1 156 ? -57.5 27.75 -60.719 1 18.45 156 SER B CA 1
ATOM 2549 C C . SER B 1 156 ? -56.406 26.688 -60.875 1 18.45 156 SER B C 1
ATOM 2551 O O . SER B 1 156 ? -55.5 26.562 -60.062 1 18.45 156 SER B O 1
ATOM 2553 N N . TYR B 1 157 ? -56.625 25.953 -61.938 1 19.38 157 TYR B N 1
ATOM 2554 C CA . TYR B 1 157 ? -56.312 24.938 -62.938 1 19.38 157 TYR B CA 1
ATOM 2555 C C . TYR B 1 157 ? -55 25.234 -63.656 1 19.38 157 TYR B C 1
ATOM 2557 O O . TYR B 1 157 ? -54.656 24.594 -64.625 1 19.38 157 TYR B O 1
ATOM 2565 N N . MET B 1 158 ? -53.969 25.797 -63.188 1 17.36 158 MET B N 1
ATOM 2566 C CA . MET B 1 158 ? -53.375 26.125 -64.5 1 17.36 158 MET B CA 1
ATOM 2567 C C . MET B 1 158 ? -53.25 24.891 -65.375 1 17.36 158 MET B C 1
ATOM 2569 O O . MET B 1 158 ? -53.281 23.766 -64.875 1 17.36 158 MET B O 1
ATOM 2573 N N . GLY B 1 159 ? -52 24.688 -66.25 1 18.08 159 GLY B N 1
ATOM 2574 C CA . GLY B 1 159 ? -51.75 24.328 -67.625 1 18.08 159 GLY B CA 1
ATOM 2575 C C . GLY B 1 159 ? -51.875 22.844 -67.938 1 18.08 159 GLY B C 1
ATOM 2576 O O . GLY B 1 159 ? -51 22.062 -67.5 1 18.08 159 GLY B O 1
ATOM 2577 N N . ASN B 1 160 ? -53.031 22.219 -67.938 1 18.97 160 ASN B N 1
ATOM 2578 C CA . ASN B 1 160 ? -53.625 21.703 -69.188 1 18.97 160 ASN B CA 1
ATOM 2579 C C . ASN B 1 160 ? -53.5 22.719 -70.312 1 18.97 160 ASN B C 1
ATOM 2581 O O . ASN B 1 160 ? -53.531 23.922 -70.062 1 18.97 160 ASN B O 1
ATOM 2585 N N . HIS B 1 161 ? -53.938 22.344 -71.5 1 17.12 161 HIS B N 1
ATOM 2586 C CA . HIS B 1 161 ? -54.625 21.844 -72.688 1 17.12 161 HIS B CA 1
ATOM 2587 C C . HIS B 1 161 ? -55.906 22.656 -72.938 1 17.12 161 HIS B C 1
ATOM 2589 O O . HIS B 1 161 ? -56.062 23.219 -74 1 17.12 161 HIS B O 1
ATOM 2595 N N . HIS B 1 162 ? -57.219 22.078 -73.312 1 15.16 162 HIS B N 1
ATOM 2596 C CA . HIS B 1 162 ? -58.438 22.547 -74 1 15.16 162 HIS B CA 1
ATOM 2597 C C . HIS B 1 162 ? -59.125 23.609 -73.188 1 15.16 162 HIS B C 1
ATOM 2599 O O . HIS B 1 162 ? -59.156 23.547 -71.938 1 15.16 162 HIS B O 1
#

InterPro domains:
  IPR002014 VHS domain [PS50179] (1-131)
  IPR006569 CID domain [PF04818] (9-83)
  IPR006569 CID domain [PS51391] (1-111)
  IPR006569 CID domain [SM00582] (1-108)
  IPR008942 ENTH/VHS [G3DSA:1.25.40.90] (1-114)
  IPR008942 ENTH/VHS [SSF48464] (2-112)
  IPR045154 Protein PCF11-like [PTHR15921] (1-109)
  IPR047415 Pcf11, CID domain [cd16982] (1-104)

pLDDT: mean 79.62, std 28.42, range [15.16, 98.81]

Foldseek 3Di:
DVVVVVVVVLLVVLVVLLVVLVPDPLVCSLVSVVVLLVCLQPVNPPNLVNCLVCVLVSLLVSLVRYDPVSNVVSVVSLVQQCAHRPPDPDGHGSHDPVSSVSNVVVVVVVVVVVVVVVVVVVPPPPPPPPPPPPPPPPPPPDDDDDDDDDDDDDPDDDDDDD/DVVVVVVVVLLVVLVVLLVVLVPDPLVCSLVSVVVLLVCLQPVNPPNLVNCLVCVLVSLLVSLVRYDPVSNVVSVVSLVQQCAHRPPDPDGHGSHDPVSSVSNVVVVVVVVVVVVVVVVCVVPPPPPPPPPPPPPDPPPPPDDDPDDDDDDDDDDDDPDDDD